Protein AF-A0A3B9IMN6-F1 (afdb_monomer_lite)

Sequence (237 aa):
MAPPPSDGIDAAERAAERLGGWLRIAISAVLLCSLVGPLLILQPAMIFSGAVSTRLVIALTTLIAFGLAGGAGVLLARRGRYRRWMAWVFPAVDAGLLCASVLAGLVLTALPGDYALMLTAVWLAPVILAIAALRLRAGAILIATAMTVAALGLPMLADGTVAPDPAALADEINGMHAMPPNLARLVMLALAGGVLAFAARRNRRIVARAVDEAARAGRLGRFLPAQIAADVGQSGG

Structure (mmCIF, N/CA/C/O backbone):
data_AF-A0A3B9IMN6-F1
#
_entry.id   AF-A0A3B9IMN6-F1
#
loop_
_atom_site.group_PDB
_atom_site.id
_atom_site.type_symbol
_atom_site.label_atom_id
_atom_site.label_alt_id
_atom_site.label_comp_id
_atom_site.label_asym_id
_atom_site.label_entity_id
_atom_site.label_seq_id
_atom_site.pdbx_PDB_ins_code
_atom_site.Cartn_x
_atom_site.Cartn_y
_atom_site.Cartn_z
_atom_site.occupancy
_atom_site.B_iso_or_equiv
_atom_site.auth_seq_id
_atom_site.auth_comp_id
_atom_site.auth_asym_id
_atom_site.auth_atom_id
_atom_site.pdbx_PDB_model_num
ATOM 1 N N . MET A 1 1 ? -15.993 10.255 36.696 1.00 42.50 1 MET A N 1
ATOM 2 C CA . MET A 1 1 ? -16.415 10.975 35.477 1.00 42.50 1 MET A CA 1
ATOM 3 C C . MET A 1 1 ? -16.081 10.111 34.265 1.00 42.50 1 MET A C 1
ATOM 5 O O . MET A 1 1 ? -14.910 9.976 33.928 1.00 42.50 1 MET A O 1
ATOM 9 N N . ALA A 1 2 ? -17.065 9.414 33.692 1.00 43.62 2 ALA A N 1
ATOM 10 C CA . ALA A 1 2 ? -16.852 8.684 32.442 1.00 43.62 2 ALA A CA 1
ATOM 11 C C . ALA A 1 2 ? -16.628 9.716 31.320 1.00 43.62 2 ALA A C 1
ATOM 13 O O . ALA A 1 2 ? -17.371 10.698 31.272 1.00 43.62 2 ALA A O 1
ATOM 14 N N . PRO A 1 3 ? -15.603 9.561 30.466 1.00 45.56 3 PRO A N 1
ATOM 15 C CA . PRO A 1 3 ? -15.355 10.513 29.391 1.00 45.56 3 PRO A CA 1
ATOM 16 C C . PRO A 1 3 ? -16.555 10.553 28.423 1.00 45.56 3 PRO A C 1
ATOM 18 O O . PRO A 1 3 ? -17.225 9.528 28.249 1.00 45.56 3 PRO A O 1
ATOM 21 N N . PRO A 1 4 ? -16.855 11.708 27.800 1.00 48.75 4 PRO A N 1
ATOM 22 C CA . PRO A 1 4 ? -17.967 11.843 26.864 1.00 48.75 4 PRO A CA 1
ATOM 23 C C . PRO A 1 4 ? -17.868 10.812 25.722 1.00 48.75 4 PRO A C 1
ATOM 25 O O . PRO A 1 4 ? -16.766 10.453 25.302 1.00 48.75 4 PRO A O 1
ATOM 28 N N . PRO A 1 5 ? -19.000 10.339 25.165 1.00 57.56 5 PRO A N 1
ATOM 29 C CA . PRO A 1 5 ? -19.024 9.265 24.162 1.00 57.56 5 PRO A CA 1
ATOM 30 C C . PRO A 1 5 ? -18.199 9.564 22.893 1.00 57.56 5 PRO A C 1
ATOM 32 O O . PRO A 1 5 ? -17.766 8.636 22.206 1.00 57.56 5 PRO A O 1
ATOM 35 N N . SER A 1 6 ? -17.915 10.840 22.601 1.00 60.22 6 SER A N 1
ATOM 36 C CA . SER A 1 6 ? -17.004 11.269 21.531 1.00 60.22 6 SER A CA 1
ATOM 37 C C . SER A 1 6 ? -15.552 10.824 21.747 1.00 60.22 6 SER A C 1
ATOM 39 O O . SER A 1 6 ? -14.878 10.458 20.782 1.00 60.22 6 SER A O 1
ATOM 41 N N . ASP A 1 7 ? -15.082 10.772 22.996 1.00 62.91 7 ASP A N 1
ATOM 42 C CA . ASP A 1 7 ? -13.686 10.461 23.321 1.00 62.91 7 ASP A CA 1
ATOM 43 C C . ASP A 1 7 ? -13.344 8.996 23.031 1.00 62.91 7 ASP A C 1
ATOM 45 O O . ASP A 1 7 ? -12.225 8.680 22.611 1.00 62.91 7 ASP A O 1
ATOM 49 N N . GLY A 1 8 ? -14.323 8.099 23.195 1.00 67.12 8 GLY A N 1
ATOM 50 C CA . GLY A 1 8 ? -14.185 6.674 22.894 1.00 67.12 8 GLY A CA 1
ATOM 51 C C . GLY A 1 8 ? -14.039 6.394 21.395 1.00 67.12 8 GLY A C 1
ATOM 52 O O . GLY A 1 8 ? -13.180 5.604 20.994 1.00 67.12 8 GLY A O 1
ATOM 53 N N . ILE A 1 9 ? -14.824 7.082 20.558 1.00 69.62 9 ILE A N 1
ATOM 54 C CA . ILE A 1 9 ? -14.760 6.955 19.093 1.00 69.62 9 ILE A CA 1
ATOM 55 C C . ILE A 1 9 ? -13.427 7.505 18.575 1.00 69.62 9 ILE A C 1
ATOM 57 O O . ILE A 1 9 ? -12.733 6.823 17.817 1.00 69.62 9 ILE A O 1
ATOM 61 N N . ASP A 1 10 ? -13.012 8.682 19.045 1.00 71.44 10 ASP A N 1
ATOM 62 C CA . ASP A 1 10 ? -11.752 9.303 18.627 1.00 71.44 10 ASP A CA 1
ATOM 63 C C . ASP A 1 10 ? -10.527 8.501 19.117 1.00 71.44 10 ASP A C 1
ATOM 65 O O . ASP A 1 10 ? -9.506 8.394 18.428 1.00 71.44 10 ASP A O 1
ATOM 69 N N . ALA A 1 11 ? -10.597 7.878 20.299 1.00 72.88 11 ALA A N 1
ATOM 70 C CA . ALA A 1 11 ? -9.563 6.960 20.779 1.00 72.88 11 ALA A CA 1
ATOM 71 C C . ALA A 1 11 ? -9.463 5.685 19.923 1.00 72.88 11 ALA A C 1
ATOM 73 O O . ALA A 1 11 ? -8.350 5.265 19.584 1.00 72.88 11 ALA A O 1
ATOM 74 N N . ALA A 1 12 ? -10.599 5.097 19.540 1.00 72.25 12 ALA A N 1
ATOM 75 C CA . ALA A 1 12 ? -10.647 3.935 18.657 1.00 72.25 12 ALA A CA 1
ATOM 76 C C . ALA A 1 12 ? -10.128 4.259 17.244 1.00 72.25 12 ALA A C 1
ATOM 78 O O . ALA A 1 12 ? -9.405 3.446 16.657 1.00 72.25 12 ALA A O 1
ATOM 79 N N . GLU A 1 13 ? -10.428 5.454 16.726 1.00 73.00 13 GLU A N 1
ATOM 80 C CA . GLU A 1 13 ? -9.937 5.943 15.434 1.00 73.00 13 GLU A CA 1
ATOM 81 C C . GLU A 1 13 ? -8.412 6.126 15.457 1.00 73.00 13 GLU A C 1
ATOM 83 O O . GLU A 1 13 ? -7.703 5.555 14.625 1.00 73.00 13 GLU A O 1
ATOM 88 N N . ARG A 1 14 ? -7.871 6.785 16.491 1.00 73.00 14 ARG A N 1
ATOM 89 C CA . ARG A 1 14 ? -6.414 6.900 16.689 1.00 73.00 14 ARG A CA 1
ATOM 90 C C . ARG A 1 14 ? -5.731 5.538 16.806 1.00 73.00 14 ARG A C 1
ATOM 92 O O . ARG A 1 14 ? -4.622 5.361 16.306 1.00 73.00 14 ARG A O 1
ATOM 99 N N . ALA A 1 15 ? -6.363 4.570 17.469 1.00 77.75 15 ALA A N 1
ATOM 100 C CA . ALA A 1 15 ? -5.820 3.220 17.592 1.00 77.75 15 ALA A CA 1
ATOM 101 C C . ALA A 1 15 ? -5.781 2.481 16.246 1.00 77.75 15 ALA A C 1
ATOM 103 O O . ALA A 1 15 ? -4.780 1.826 15.952 1.00 77.75 15 ALA A O 1
ATOM 104 N N . ALA A 1 16 ? -6.830 2.609 15.428 1.00 76.56 16 ALA A N 1
ATOM 105 C CA . ALA A 1 16 ? -6.862 2.037 14.084 1.00 76.56 16 ALA A CA 1
ATOM 106 C C . ALA A 1 16 ? -5.758 2.631 13.195 1.00 76.56 16 ALA A C 1
ATOM 108 O O . ALA A 1 16 ? -5.086 1.895 12.479 1.00 76.56 16 ALA A O 1
ATOM 109 N N . GLU A 1 17 ? -5.511 3.935 13.301 1.00 79.31 17 GLU A N 1
ATOM 110 C CA . GLU A 1 17 ? -4.507 4.627 12.484 1.00 79.31 17 GLU A CA 1
ATOM 111 C C . GLU A 1 17 ? -3.076 4.341 12.930 1.00 79.31 17 GLU A C 1
ATOM 113 O O . GLU A 1 17 ? -2.205 4.123 12.089 1.00 79.31 17 GLU A O 1
ATOM 118 N N . ARG A 1 18 ? -2.826 4.224 14.243 1.00 80.69 18 ARG A N 1
ATOM 119 C CA . ARG A 1 18 ? -1.541 3.707 14.747 1.00 80.69 18 ARG A CA 1
ATOM 120 C C . ARG A 1 18 ? -1.252 2.323 14.192 1.00 80.69 18 ARG A C 1
ATOM 122 O O . ARG A 1 18 ? -0.127 2.052 13.785 1.00 80.69 18 ARG A O 1
ATOM 129 N N . LEU A 1 19 ? -2.258 1.455 14.202 1.00 84.25 19 LEU A N 1
ATOM 130 C CA . LEU A 1 19 ? -2.119 0.095 13.709 1.00 84.25 19 LEU A CA 1
ATOM 131 C C . LEU A 1 19 ? -1.867 0.092 12.194 1.00 84.25 19 LEU A C 1
ATOM 133 O O . LEU A 1 19 ? -0.929 -0.558 11.752 1.00 84.25 19 LEU A O 1
ATOM 137 N N . GLY A 1 20 ? -2.599 0.899 11.420 1.00 82.75 20 GLY A N 1
ATOM 138 C CA . GLY A 1 20 ? -2.333 1.095 9.992 1.00 82.75 20 GLY A CA 1
ATOM 139 C C . GLY A 1 20 ? -0.917 1.611 9.705 1.00 82.75 20 GLY A C 1
ATOM 140 O O . GLY A 1 20 ? -0.259 1.120 8.793 1.00 82.75 20 GLY A O 1
ATOM 141 N N . GLY A 1 21 ? -0.409 2.556 10.501 1.00 84.06 21 GLY A N 1
ATOM 142 C CA . GLY A 1 21 ? 0.968 3.048 10.393 1.00 84.06 21 GLY A CA 1
ATOM 143 C C . GLY A 1 21 ? 2.019 1.966 10.670 1.00 84.06 21 GLY A C 1
ATOM 144 O O . GLY A 1 21 ? 2.948 1.799 9.884 1.00 84.06 21 GLY A O 1
ATOM 145 N N . TRP A 1 22 ? 1.840 1.175 11.733 1.00 86.06 22 TRP A N 1
ATOM 146 C CA . TRP A 1 22 ? 2.715 0.034 12.033 1.00 86.06 22 TRP A CA 1
ATOM 147 C C . TRP A 1 22 ? 2.694 -1.030 10.942 1.00 86.06 22 TRP A C 1
ATOM 149 O O . TRP A 1 22 ? 3.745 -1.560 10.589 1.00 86.06 22 TRP A O 1
ATOM 159 N N . LEU A 1 23 ? 1.518 -1.314 10.381 1.00 87.12 23 LEU A N 1
ATOM 160 C CA . LEU A 1 23 ? 1.400 -2.233 9.260 1.00 87.12 23 LEU A CA 1
ATOM 161 C C . LEU A 1 23 ? 2.157 -1.736 8.034 1.00 87.12 23 LEU A C 1
ATOM 163 O O . LEU A 1 23 ? 2.873 -2.529 7.438 1.00 87.12 23 LEU A O 1
ATOM 167 N N . ARG A 1 24 ? 2.059 -0.446 7.683 1.00 88.12 24 ARG A N 1
ATOM 168 C CA . ARG A 1 24 ? 2.835 0.124 6.568 1.00 88.12 24 ARG A CA 1
ATOM 169 C C . ARG A 1 24 ? 4.331 -0.094 6.765 1.00 88.12 24 ARG A C 1
ATOM 171 O O . ARG A 1 24 ? 4.989 -0.563 5.844 1.00 88.12 24 ARG A O 1
ATOM 178 N N . ILE A 1 25 ? 4.857 0.166 7.963 1.00 88.25 25 ILE A N 1
ATOM 179 C CA . ILE A 1 25 ? 6.279 -0.054 8.279 1.00 88.25 25 ILE A CA 1
ATOM 180 C C . ILE A 1 25 ? 6.644 -1.537 8.140 1.00 88.25 25 ILE A C 1
ATOM 182 O O . ILE A 1 25 ? 7.608 -1.866 7.454 1.00 88.25 25 ILE A O 1
ATOM 186 N N . ALA A 1 26 ? 5.864 -2.433 8.754 1.00 89.50 26 ALA A N 1
ATOM 187 C CA . ALA A 1 26 ? 6.129 -3.870 8.723 1.00 89.50 26 ALA A CA 1
ATOM 188 C C . ALA A 1 26 ? 6.070 -4.435 7.295 1.00 89.50 26 ALA A C 1
ATOM 190 O O . ALA A 1 26 ? 6.964 -5.164 6.881 1.00 89.50 26 ALA A O 1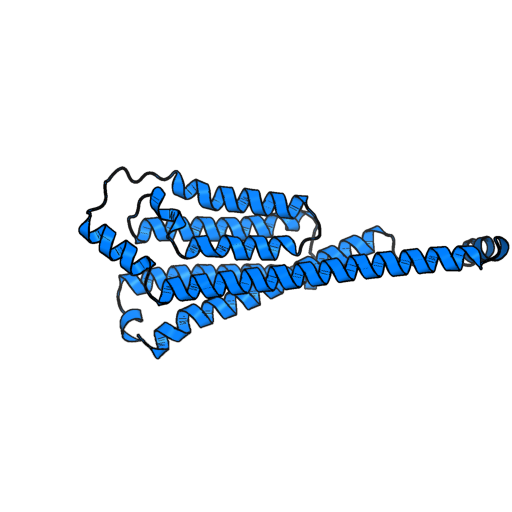
ATOM 191 N N . ILE A 1 27 ? 5.053 -4.052 6.524 1.00 89.31 27 ILE A N 1
ATOM 192 C CA . ILE A 1 27 ? 4.889 -4.448 5.124 1.00 89.31 27 ILE A CA 1
ATOM 193 C C . ILE A 1 27 ? 6.037 -3.906 4.277 1.00 89.31 27 ILE A C 1
ATOM 195 O O . ILE A 1 27 ? 6.617 -4.664 3.508 1.00 89.31 27 ILE A O 1
ATOM 199 N N . SER A 1 28 ? 6.408 -2.633 4.446 1.00 88.81 28 SER A N 1
ATOM 200 C CA . SER A 1 28 ? 7.543 -2.037 3.727 1.00 88.81 28 SER A CA 1
ATOM 201 C C . SER A 1 28 ? 8.833 -2.798 4.010 1.00 88.81 28 SER A C 1
ATOM 203 O O . SER A 1 28 ? 9.574 -3.101 3.084 1.00 88.81 28 SER A O 1
ATOM 205 N N . ALA A 1 29 ? 9.078 -3.156 5.274 1.00 88.88 29 ALA A N 1
ATOM 206 C CA . ALA A 1 29 ? 10.248 -3.932 5.667 1.00 88.88 29 ALA A CA 1
ATOM 207 C C . ALA A 1 29 ? 10.240 -5.336 5.042 1.00 88.88 29 ALA A C 1
ATOM 209 O O . ALA A 1 29 ? 11.242 -5.747 4.463 1.00 88.88 29 ALA A O 1
ATOM 210 N N . VAL A 1 30 ? 9.108 -6.049 5.091 1.00 89.00 30 VAL A N 1
ATOM 211 C CA . VAL A 1 30 ? 8.974 -7.382 4.478 1.00 89.00 30 VAL A CA 1
ATOM 212 C C . VAL A 1 30 ? 9.179 -7.318 2.966 1.00 89.00 30 VAL A C 1
ATOM 214 O O . VAL A 1 30 ? 9.918 -8.133 2.419 1.00 89.00 30 VAL A O 1
ATOM 217 N N . LEU A 1 31 ? 8.573 -6.342 2.288 1.00 86.44 31 LEU A N 1
ATOM 218 C CA . LEU A 1 31 ? 8.732 -6.161 0.845 1.00 86.44 31 LEU A CA 1
ATOM 219 C C . LEU A 1 31 ? 10.169 -5.782 0.475 1.00 86.44 31 LEU A C 1
ATOM 221 O O . LEU A 1 31 ? 10.692 -6.303 -0.505 1.00 86.44 31 LEU A O 1
ATOM 225 N N . LEU A 1 32 ? 10.836 -4.946 1.274 1.00 86.69 32 LEU A N 1
ATOM 226 C CA . LEU A 1 32 ? 12.236 -4.581 1.059 1.00 86.69 32 LEU A CA 1
ATOM 227 C C . LEU A 1 32 ? 13.159 -5.792 1.234 1.00 86.69 32 LEU A C 1
ATOM 229 O O . LEU A 1 32 ? 14.003 -6.039 0.376 1.00 86.69 32 LEU A O 1
ATOM 233 N N . CYS A 1 33 ? 12.956 -6.599 2.279 1.00 85.38 33 CYS A N 1
ATOM 234 C CA . CYS A 1 33 ? 13.683 -7.856 2.460 1.00 85.38 33 CYS A CA 1
ATOM 235 C C . CYS A 1 33 ? 13.412 -8.848 1.320 1.00 85.38 33 CYS A C 1
ATOM 237 O O . CYS A 1 33 ? 14.342 -9.486 0.834 1.00 85.38 33 CYS A O 1
ATOM 239 N N . SER A 1 34 ? 12.162 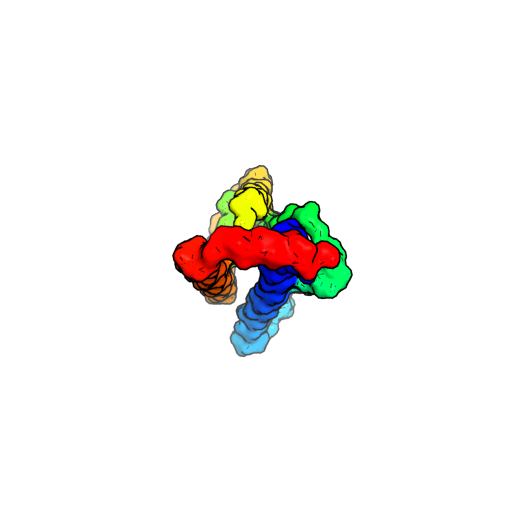-8.953 0.864 1.00 81.94 34 SER A N 1
ATOM 240 C CA . SER A 1 34 ? 11.779 -9.829 -0.248 1.00 81.94 34 SER A CA 1
ATOM 241 C C . SER A 1 34 ? 12.352 -9.375 -1.590 1.00 81.94 34 SER A C 1
ATOM 243 O O . SER A 1 34 ? 12.563 -10.216 -2.458 1.00 81.94 34 SER A O 1
ATOM 245 N N . LEU A 1 35 ? 12.567 -8.072 -1.780 1.00 80.69 35 LEU A N 1
ATOM 246 C CA . LEU A 1 35 ? 13.154 -7.518 -2.994 1.00 80.69 35 LEU A CA 1
ATOM 247 C C . LEU A 1 35 ? 14.678 -7.671 -2.976 1.00 80.69 35 LEU A C 1
ATOM 249 O O . LEU A 1 35 ? 15.258 -8.218 -3.903 1.00 80.69 35 LEU A O 1
ATOM 253 N N . VAL A 1 36 ? 15.332 -7.217 -1.908 1.00 80.69 36 VAL A N 1
ATOM 254 C CA . VAL A 1 36 ? 16.799 -7.151 -1.832 1.00 80.69 36 VAL A CA 1
ATOM 255 C C . VAL A 1 36 ? 17.421 -8.522 -1.542 1.00 80.69 36 VAL A C 1
ATOM 257 O O . VAL A 1 36 ? 18.470 -8.845 -2.092 1.00 80.69 36 VAL A O 1
ATOM 260 N N . GLY A 1 37 ? 16.776 -9.356 -0.720 1.00 81.00 37 GLY A N 1
ATOM 261 C CA . GLY A 1 37 ? 17.315 -10.647 -0.278 1.00 81.00 37 GLY A CA 1
ATOM 262 C C . GLY A 1 37 ? 17.672 -11.596 -1.429 1.00 81.00 37 GLY A C 1
ATOM 263 O O . GLY A 1 37 ? 18.834 -11.988 -1.539 1.00 81.00 37 GLY A O 1
ATOM 264 N N . PRO A 1 38 ? 16.728 -11.940 -2.326 1.00 76.06 38 PRO A N 1
ATOM 265 C CA . PRO A 1 38 ? 17.011 -12.811 -3.465 1.00 76.06 38 PRO A CA 1
ATOM 266 C C . PRO A 1 38 ? 18.071 -12.240 -4.412 1.00 76.06 38 PRO A C 1
ATOM 268 O O . PRO A 1 38 ? 18.898 -12.996 -4.911 1.00 76.06 38 PRO A O 1
ATOM 271 N N . LEU A 1 39 ? 18.090 -10.919 -4.631 1.00 76.00 39 LEU A N 1
ATOM 272 C CA . LEU A 1 39 ? 19.101 -10.266 -5.468 1.00 76.00 39 LEU A CA 1
ATOM 273 C C . LEU A 1 39 ? 20.511 -10.409 -4.880 1.00 76.00 39 LEU A C 1
ATOM 275 O O . LEU A 1 39 ? 21.435 -10.750 -5.612 1.00 76.00 39 LEU A O 1
ATOM 279 N N . LEU A 1 40 ? 20.677 -10.216 -3.568 1.00 79.44 40 LEU A N 1
ATOM 280 C CA . LEU A 1 40 ? 21.979 -10.358 -2.908 1.00 79.44 40 LEU A CA 1
ATOM 281 C C . LEU A 1 40 ? 22.478 -11.810 -2.868 1.00 79.44 40 LEU A C 1
ATOM 283 O O . LEU A 1 40 ? 23.681 -12.036 -2.967 1.00 79.44 40 LEU A O 1
ATOM 287 N N . ILE A 1 41 ? 21.574 -12.782 -2.713 1.00 79.06 41 ILE A N 1
ATOM 288 C CA . ILE A 1 41 ? 21.935 -14.198 -2.530 1.00 79.06 41 ILE A CA 1
ATOM 289 C C . ILE A 1 41 ? 22.108 -14.916 -3.873 1.00 79.06 41 ILE A C 1
ATOM 291 O O . ILE A 1 41 ? 23.037 -15.701 -4.037 1.00 79.06 41 ILE A O 1
ATOM 295 N N . LEU A 1 42 ? 21.198 -14.681 -4.822 1.00 75.00 42 LEU A N 1
ATOM 296 C CA . LEU A 1 42 ? 21.093 -15.482 -6.043 1.00 75.00 42 LEU A CA 1
ATOM 297 C C . LEU A 1 42 ? 21.690 -14.786 -7.266 1.00 75.00 42 LEU A C 1
ATOM 299 O O . LEU A 1 42 ? 22.152 -15.472 -8.174 1.00 75.00 42 LEU A O 1
ATOM 303 N N . GLN A 1 43 ? 21.658 -13.449 -7.330 1.00 72.19 43 GLN A N 1
ATOM 304 C CA . GLN A 1 43 ? 22.050 -12.699 -8.532 1.00 72.19 43 GLN A CA 1
ATOM 305 C C . GLN A 1 43 ? 22.779 -11.375 -8.225 1.00 72.19 43 GLN A C 1
ATOM 307 O O . GLN A 1 43 ? 22.358 -10.314 -8.697 1.00 72.19 43 GLN A O 1
ATOM 312 N N . PRO A 1 44 ? 23.912 -11.399 -7.496 1.00 70.81 44 PRO A N 1
ATOM 313 C CA . PRO A 1 44 ? 24.611 -10.174 -7.095 1.00 70.81 44 PRO A CA 1
ATOM 314 C C . PRO A 1 44 ? 25.119 -9.352 -8.292 1.00 70.81 44 PRO A C 1
ATOM 316 O O . PRO A 1 44 ? 25.155 -8.125 -8.234 1.00 70.81 44 PRO A O 1
ATOM 319 N N . ALA A 1 45 ? 25.447 -10.005 -9.413 1.00 69.00 45 ALA A N 1
ATOM 320 C CA . ALA A 1 45 ? 25.906 -9.338 -10.632 1.00 69.00 45 ALA A CA 1
ATOM 321 C C . ALA A 1 45 ? 24.810 -8.504 -11.329 1.00 69.00 45 ALA A C 1
ATOM 323 O O . ALA A 1 45 ? 25.121 -7.513 -11.987 1.00 69.00 45 ALA A O 1
ATOM 324 N N . MET A 1 46 ? 23.527 -8.852 -11.154 1.00 65.44 46 MET A N 1
ATOM 325 C CA . MET A 1 46 ? 22.404 -8.135 -11.779 1.00 65.44 46 MET A CA 1
ATOM 326 C C . MET A 1 46 ? 22.187 -6.742 -11.180 1.00 65.44 46 MET A C 1
ATOM 328 O O . MET A 1 46 ? 21.653 -5.868 -11.861 1.00 65.44 46 MET A O 1
ATOM 332 N N . ILE A 1 47 ? 22.651 -6.507 -9.947 1.00 62.72 47 ILE A N 1
ATOM 333 C CA . ILE A 1 47 ? 22.539 -5.219 -9.243 1.00 62.72 47 ILE A CA 1
ATOM 334 C C . ILE A 1 47 ? 23.296 -4.111 -9.992 1.00 62.72 47 ILE A C 1
ATOM 336 O O . ILE A 1 47 ? 22.858 -2.963 -10.008 1.00 62.72 47 ILE A O 1
ATOM 340 N N . PHE A 1 48 ? 24.402 -4.464 -10.654 1.00 62.50 48 PHE A N 1
ATOM 341 C CA . PHE A 1 48 ? 25.249 -3.527 -11.395 1.00 62.50 48 PHE A CA 1
ATOM 342 C C . PHE A 1 48 ? 24.837 -3.355 -12.865 1.00 62.50 48 PHE A C 1
ATOM 344 O O . PHE A 1 48 ? 25.445 -2.562 -13.581 1.00 62.50 48 PHE A O 1
ATOM 351 N N . SER A 1 49 ? 23.800 -4.059 -13.332 1.00 65.25 49 SER A N 1
ATOM 352 C CA . SER A 1 49 ? 23.266 -3.852 -14.681 1.00 65.25 49 SER A CA 1
ATOM 353 C C . SER A 1 49 ? 22.403 -2.579 -14.733 1.00 65.25 49 SER A C 1
ATOM 355 O O . SER A 1 49 ? 21.553 -2.344 -13.871 1.00 65.25 49 SER A O 1
ATOM 357 N N . GLY A 1 50 ? 22.628 -1.718 -15.733 1.00 64.00 50 GLY A N 1
ATOM 358 C CA . GLY A 1 50 ? 22.056 -0.361 -15.785 1.00 64.00 50 GLY A CA 1
ATOM 359 C C . GLY A 1 50 ? 20.521 -0.295 -15.726 1.00 64.00 50 GLY A C 1
ATOM 360 O O . GLY A 1 50 ? 19.957 0.543 -15.022 1.00 64.00 50 GLY A O 1
ATOM 361 N N . ALA A 1 51 ? 19.826 -1.210 -16.407 1.00 61.22 51 ALA A N 1
ATOM 362 C CA . ALA A 1 51 ? 18.362 -1.240 -16.418 1.00 61.22 51 ALA A CA 1
ATOM 363 C C . ALA A 1 51 ? 17.763 -1.778 -15.102 1.00 61.22 51 ALA A C 1
ATOM 365 O O . ALA A 1 51 ? 16.768 -1.244 -14.606 1.00 61.22 51 ALA A O 1
ATOM 366 N N . VAL A 1 52 ? 18.384 -2.798 -14.495 1.00 67.75 52 VAL A N 1
ATOM 367 C CA . VAL A 1 52 ? 17.934 -3.353 -13.205 1.00 67.75 52 VAL A CA 1
ATOM 368 C C . VAL A 1 52 ? 18.192 -2.363 -12.076 1.00 67.75 52 VAL A C 1
ATOM 370 O O . VAL A 1 52 ? 17.342 -2.221 -11.200 1.00 67.75 52 VAL A O 1
ATOM 373 N N . SER A 1 53 ? 19.309 -1.630 -12.112 1.00 70.56 53 SER A N 1
ATOM 374 C CA . SER A 1 53 ? 19.649 -0.659 -11.069 1.00 70.56 53 SER A CA 1
ATOM 375 C C . SER A 1 53 ? 18.626 0.477 -10.985 1.00 70.56 53 SER A C 1
ATOM 377 O O . SER A 1 53 ? 18.207 0.837 -9.888 1.00 70.56 53 SER A O 1
ATOM 379 N N . THR A 1 54 ? 18.118 0.970 -12.117 1.00 75.25 54 THR A N 1
ATOM 380 C CA . THR A 1 54 ? 17.125 2.058 -12.123 1.00 75.25 54 THR A CA 1
ATOM 381 C C . THR A 1 54 ? 15.754 1.572 -11.637 1.00 75.25 54 THR A C 1
ATOM 383 O O . THR A 1 54 ? 15.115 2.233 -10.815 1.00 75.25 54 THR A O 1
ATOM 386 N N . ARG A 1 55 ? 15.328 0.370 -12.058 1.00 77.06 55 ARG A N 1
ATOM 387 C CA . ARG A 1 55 ? 14.108 -0.290 -11.549 1.00 77.06 55 ARG A CA 1
ATOM 388 C C . ARG A 1 55 ? 14.196 -0.540 -10.041 1.00 77.06 55 ARG A C 1
ATOM 390 O O . ARG A 1 55 ? 13.231 -0.300 -9.317 1.00 77.06 55 ARG A O 1
ATOM 397 N N . LEU A 1 56 ? 15.361 -0.982 -9.565 1.00 78.81 56 LEU A N 1
ATOM 398 C CA . LEU A 1 56 ? 15.629 -1.216 -8.150 1.00 78.81 56 LEU A CA 1
ATOM 399 C C . LEU A 1 56 ? 15.589 0.090 -7.351 1.00 78.81 56 LEU A C 1
ATOM 401 O O . LEU A 1 56 ? 14.970 0.118 -6.292 1.00 78.81 56 LEU A O 1
ATOM 405 N N . VAL A 1 57 ? 16.190 1.171 -7.858 1.00 82.94 57 VAL A N 1
ATOM 406 C CA . VAL A 1 57 ? 16.158 2.490 -7.209 1.00 82.94 57 VAL A CA 1
ATOM 407 C C . VAL A 1 57 ? 14.723 2.974 -7.053 1.00 82.94 57 VAL A C 1
ATOM 409 O O . VAL A 1 57 ? 14.336 3.311 -5.942 1.00 82.94 57 VAL A O 1
ATOM 412 N N . ILE A 1 58 ? 13.906 2.932 -8.109 1.00 82.50 58 ILE A N 1
ATOM 413 C CA . ILE A 1 58 ? 12.498 3.350 -8.024 1.00 82.50 58 ILE A CA 1
ATOM 414 C C . ILE A 1 58 ? 11.726 2.488 -7.023 1.00 82.50 58 ILE A C 1
ATOM 416 O O . ILE A 1 58 ? 11.035 3.028 -6.161 1.00 82.50 58 ILE A O 1
ATOM 420 N N . ALA A 1 59 ? 11.889 1.163 -7.069 1.00 82.25 59 ALA A N 1
ATOM 421 C CA . ALA A 1 59 ? 11.242 0.268 -6.114 1.00 82.25 59 ALA A CA 1
ATOM 422 C C . ALA A 1 59 ? 11.664 0.563 -4.662 1.00 82.25 59 ALA A C 1
ATOM 424 O O . ALA A 1 59 ? 10.814 0.626 -3.772 1.00 82.25 59 ALA A O 1
ATOM 425 N N . LEU A 1 60 ? 12.956 0.797 -4.413 1.00 85.69 60 LEU A N 1
ATOM 426 C CA . LEU A 1 60 ? 13.476 1.172 -3.097 1.00 85.69 60 LEU A CA 1
ATOM 427 C C . LEU A 1 60 ? 12.936 2.530 -2.646 1.00 85.69 60 LEU A C 1
ATOM 429 O O . LEU A 1 60 ? 12.478 2.646 -1.512 1.00 85.69 60 LEU A O 1
ATOM 433 N N . THR A 1 61 ? 12.932 3.539 -3.519 1.00 86.12 61 THR A N 1
ATOM 434 C CA . THR A 1 61 ? 12.381 4.864 -3.222 1.00 86.12 61 THR A CA 1
ATOM 435 C C . THR A 1 61 ? 10.905 4.768 -2.851 1.00 86.12 61 THR A C 1
ATOM 437 O O . THR A 1 61 ? 10.506 5.330 -1.831 1.00 86.12 61 THR A O 1
ATOM 440 N N . THR A 1 62 ? 10.105 4.002 -3.599 1.00 86.06 62 THR A N 1
ATOM 441 C CA . THR A 1 62 ? 8.689 3.775 -3.280 1.00 86.06 62 THR A CA 1
ATOM 442 C C . THR A 1 62 ? 8.520 3.066 -1.939 1.00 86.06 62 THR A C 1
ATOM 444 O O . THR A 1 62 ? 7.724 3.511 -1.115 1.00 86.06 62 THR A O 1
ATOM 447 N N . LEU A 1 63 ? 9.269 1.990 -1.675 1.00 86.88 63 LEU A N 1
ATOM 448 C CA . LEU A 1 63 ? 9.168 1.242 -0.416 1.00 86.88 63 LEU A CA 1
ATOM 449 C C . LEU A 1 63 ? 9.593 2.082 0.793 1.00 86.88 63 LEU A C 1
ATOM 451 O O . LEU A 1 63 ? 8.938 2.042 1.835 1.00 86.88 63 LEU A O 1
ATOM 455 N N . ILE A 1 64 ? 10.655 2.877 0.654 1.00 87.56 64 ILE A N 1
ATOM 456 C CA . ILE A 1 64 ? 11.108 3.804 1.694 1.00 87.56 64 ILE A CA 1
ATOM 457 C C . ILE A 1 64 ? 10.048 4.881 1.924 1.00 87.56 64 ILE A C 1
ATOM 459 O O . ILE A 1 64 ? 9.673 5.120 3.070 1.00 87.56 64 ILE A O 1
ATOM 463 N N . ALA A 1 65 ? 9.514 5.496 0.867 1.00 88.56 65 ALA A N 1
ATOM 464 C CA . ALA A 1 65 ? 8.466 6.505 0.982 1.00 88.56 65 ALA A CA 1
ATOM 465 C C . ALA A 1 65 ? 7.192 5.935 1.635 1.00 88.56 65 ALA A C 1
ATOM 467 O O . ALA A 1 65 ? 6.609 6.578 2.509 1.00 88.56 65 ALA A O 1
ATOM 468 N N . PHE A 1 66 ? 6.804 4.705 1.287 1.00 86.94 66 PHE A N 1
ATOM 469 C CA . PHE A 1 66 ? 5.665 4.005 1.883 1.00 86.94 66 PHE A CA 1
ATOM 470 C C . PHE A 1 66 ? 5.894 3.722 3.378 1.00 86.94 66 PHE A C 1
ATOM 472 O O . PHE A 1 66 ? 5.024 3.982 4.217 1.00 86.94 66 PHE A O 1
ATOM 479 N N . GLY A 1 67 ? 7.103 3.290 3.746 1.00 84.81 67 GLY A N 1
ATOM 480 C CA . GLY A 1 67 ? 7.512 3.098 5.137 1.00 84.81 67 GLY A CA 1
ATOM 481 C C . GLY A 1 67 ? 7.546 4.403 5.935 1.00 84.81 67 GLY A C 1
ATOM 482 O O . GLY A 1 67 ? 7.042 4.452 7.060 1.00 84.81 67 GLY A O 1
ATOM 483 N N . LEU A 1 68 ? 8.072 5.483 5.348 1.00 89.31 68 LEU A N 1
ATOM 484 C CA . LEU A 1 68 ? 8.108 6.820 5.947 1.00 89.31 68 LEU A CA 1
ATOM 485 C C . LEU A 1 68 ? 6.703 7.391 6.148 1.00 89.31 68 LEU A C 1
ATOM 487 O O . LEU A 1 68 ? 6.435 7.961 7.206 1.00 89.31 68 LEU A O 1
ATOM 491 N N . ALA A 1 69 ? 5.786 7.187 5.200 1.00 85.62 69 ALA A N 1
ATOM 492 C CA . ALA A 1 69 ? 4.378 7.543 5.366 1.00 85.62 69 ALA A CA 1
ATOM 493 C C . ALA A 1 69 ? 3.756 6.795 6.561 1.00 85.62 69 ALA A C 1
ATOM 495 O O . ALA A 1 69 ? 3.073 7.398 7.395 1.00 85.62 69 ALA A O 1
ATOM 496 N N . GLY A 1 70 ? 4.069 5.503 6.715 1.00 82.19 70 GLY A N 1
ATOM 497 C CA . GLY A 1 70 ? 3.722 4.721 7.904 1.00 82.19 70 GLY A CA 1
ATOM 498 C C . GLY A 1 70 ? 4.292 5.304 9.200 1.00 82.19 70 GLY A C 1
ATOM 499 O O . GLY A 1 70 ? 3.554 5.516 10.167 1.00 82.19 70 GLY A O 1
ATOM 500 N N . GLY A 1 71 ? 5.588 5.627 9.205 1.00 84.31 71 GLY A N 1
ATOM 501 C CA . GLY A 1 71 ? 6.296 6.248 10.327 1.00 84.31 71 GLY A CA 1
ATOM 502 C C . GLY A 1 71 ? 5.707 7.594 10.740 1.00 84.31 71 GLY A C 1
ATOM 503 O O . GLY A 1 71 ? 5.450 7.819 11.925 1.00 84.31 71 GLY A O 1
ATOM 504 N N . ALA A 1 72 ? 5.410 8.460 9.770 1.00 83.50 72 ALA A N 1
ATOM 505 C CA . ALA A 1 72 ? 4.750 9.741 9.993 1.00 83.50 72 ALA A CA 1
ATOM 506 C C . ALA A 1 72 ? 3.367 9.552 10.636 1.00 83.50 72 ALA A C 1
ATOM 508 O O . ALA A 1 72 ? 3.031 10.256 11.592 1.00 83.50 72 ALA A O 1
ATOM 509 N N . GLY A 1 73 ? 2.599 8.552 10.186 1.00 77.56 73 GLY A N 1
ATOM 510 C CA . GLY A 1 73 ? 1.319 8.181 10.792 1.00 77.56 73 GLY A CA 1
ATOM 511 C C . GLY A 1 73 ? 1.442 7.758 12.253 1.00 77.56 73 GLY A C 1
ATOM 512 O O . GLY A 1 73 ? 0.721 8.276 13.111 1.00 77.56 73 GLY A O 1
ATOM 513 N N . VAL A 1 74 ? 2.399 6.882 12.570 1.00 80.75 74 VAL A N 1
ATOM 514 C CA . VAL A 1 74 ? 2.659 6.457 13.956 1.00 80.75 74 VAL A CA 1
ATOM 515 C C . VAL A 1 74 ? 3.107 7.639 14.817 1.00 80.75 74 VAL A C 1
ATOM 517 O O . VAL A 1 74 ? 2.615 7.803 15.937 1.00 80.75 74 VAL A O 1
ATOM 520 N N . LEU A 1 75 ? 4.005 8.486 14.309 1.00 82.56 75 LEU A N 1
ATOM 521 C CA . LEU A 1 75 ? 4.534 9.634 15.040 1.00 82.56 75 LEU A CA 1
ATOM 522 C C . LEU A 1 75 ? 3.444 10.667 15.350 1.00 82.56 75 LEU A C 1
ATOM 524 O O . LEU A 1 75 ? 3.339 11.115 16.495 1.00 82.56 75 LEU A O 1
ATOM 528 N N . LEU A 1 76 ? 2.605 11.026 14.373 1.00 80.62 76 LEU A N 1
ATOM 529 C CA . LEU A 1 76 ? 1.522 11.988 14.595 1.00 80.62 76 LEU A CA 1
ATOM 530 C C . LEU A 1 76 ? 0.467 11.448 15.559 1.00 80.62 76 LEU A C 1
ATOM 532 O O . LEU A 1 76 ? -0.031 12.197 16.402 1.00 80.62 76 LEU A O 1
ATOM 536 N N . ALA A 1 77 ? 0.176 10.149 15.495 1.00 75.56 77 ALA A N 1
ATOM 537 C CA . ALA A 1 77 ? -0.745 9.516 16.426 1.00 75.56 77 ALA A CA 1
ATOM 538 C C . ALA A 1 77 ? -0.170 9.380 17.849 1.00 75.56 77 ALA A C 1
ATOM 540 O O . ALA A 1 77 ? -0.929 9.485 18.812 1.00 75.56 77 ALA A O 1
ATOM 541 N N . ARG A 1 78 ? 1.152 9.195 18.007 1.00 77.38 78 ARG A N 1
ATOM 542 C CA . ARG A 1 78 ? 1.833 9.238 19.317 1.00 77.38 78 ARG A CA 1
ATOM 543 C C . ARG A 1 78 ? 1.845 10.641 19.919 1.00 77.38 78 ARG A C 1
ATOM 545 O O . ARG A 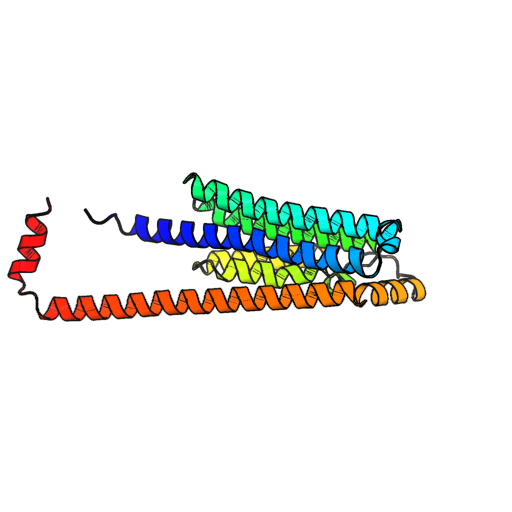1 78 ? 1.633 10.784 21.114 1.00 77.38 78 ARG A O 1
ATOM 552 N N . ARG A 1 79 ? 2.042 11.675 19.097 1.00 79.94 79 ARG A N 1
ATOM 553 C CA . ARG A 1 79 ? 2.050 13.083 19.536 1.00 79.94 79 ARG A CA 1
ATOM 554 C C . ARG A 1 79 ? 0.654 13.660 19.808 1.00 79.94 79 ARG A C 1
ATOM 556 O O . ARG A 1 79 ? 0.541 14.859 20.033 1.00 79.94 79 ARG A O 1
ATOM 563 N N . GLY A 1 80 ? -0.410 12.856 19.715 1.00 68.69 80 GLY A N 1
ATOM 564 C CA . GLY A 1 80 ? -1.791 13.318 19.900 1.00 68.69 80 GLY A CA 1
ATOM 565 C C . GLY A 1 80 ? -2.273 14.319 18.840 1.00 68.69 80 GLY A C 1
ATOM 566 O O . GLY A 1 80 ? -3.358 14.870 18.974 1.00 68.69 80 GLY A O 1
ATOM 567 N N . ARG A 1 81 ? -1.499 14.546 17.768 1.00 74.44 81 ARG A N 1
ATOM 568 C CA . ARG A 1 81 ? -1.812 15.519 16.704 1.00 74.44 81 ARG A CA 1
ATOM 569 C C . ARG A 1 81 ? -2.694 14.945 15.599 1.00 74.44 81 ARG A C 1
ATOM 571 O O . ARG A 1 81 ? -2.979 15.640 14.628 1.00 74.44 81 ARG A O 1
ATOM 578 N N . TYR A 1 82 ? -3.103 13.685 15.727 1.00 66.62 82 TYR A N 1
ATOM 579 C CA . TYR A 1 82 ? -3.980 13.045 14.760 1.00 66.62 82 TYR A CA 1
ATOM 580 C C . TYR A 1 82 ? -5.353 13.734 14.761 1.00 66.62 82 TYR A C 1
ATOM 582 O O . TYR A 1 82 ? -6.060 13.720 15.769 1.00 66.62 82 TYR A O 1
ATOM 590 N N . ARG A 1 83 ? -5.713 14.349 13.631 1.00 71.81 83 ARG A N 1
ATOM 591 C CA . ARG A 1 83 ? -6.994 15.036 13.411 1.00 71.81 83 ARG A CA 1
ATOM 592 C C . ARG A 1 83 ? -7.832 14.269 12.388 1.00 71.81 83 ARG A C 1
ATOM 594 O O . ARG A 1 83 ? -7.276 13.674 11.474 1.00 71.81 83 ARG A O 1
ATOM 601 N N . ARG A 1 84 ? -9.165 14.366 12.472 1.00 69.50 84 ARG A N 1
ATOM 602 C CA . ARG A 1 84 ? -10.104 13.660 11.569 1.00 69.50 84 ARG A CA 1
ATOM 603 C C . ARG A 1 84 ? -9.848 13.887 10.070 1.00 69.50 84 ARG A C 1
ATOM 605 O O . ARG A 1 84 ? -10.069 12.970 9.289 1.00 69.50 84 ARG A O 1
ATOM 612 N N . TRP A 1 85 ? -9.348 15.058 9.660 1.00 74.25 85 TRP A N 1
ATOM 613 C CA . TRP A 1 85 ? -9.019 15.347 8.251 1.00 74.25 85 TRP A CA 1
ATOM 614 C C . TRP A 1 85 ? -7.847 14.501 7.718 1.00 74.25 85 TRP A C 1
ATOM 616 O O . TRP A 1 85 ? -7.768 14.216 6.526 1.00 74.25 85 TRP A O 1
ATOM 626 N N . MET A 1 86 ? -6.955 14.035 8.600 1.00 73.19 86 MET A N 1
ATOM 627 C CA . MET A 1 86 ? -5.812 13.200 8.217 1.00 73.19 86 MET A CA 1
ATOM 628 C C . MET A 1 86 ? -6.216 11.806 7.742 1.00 73.19 86 MET A C 1
ATOM 630 O O . MET A 1 86 ? -5.424 11.130 7.082 1.00 73.19 86 MET A O 1
ATOM 634 N N . ALA A 1 87 ? -7.453 11.387 8.021 1.00 71.56 87 ALA A N 1
ATOM 635 C CA . ALA A 1 87 ? -8.011 10.169 7.457 1.00 71.56 87 ALA A CA 1
ATOM 636 C C . ALA A 1 87 ? -7.976 10.193 5.917 1.00 71.56 87 ALA A C 1
ATOM 638 O O . ALA A 1 87 ? -7.920 9.132 5.306 1.00 71.56 87 ALA A O 1
ATOM 639 N N . TRP A 1 88 ? -7.951 11.363 5.272 1.00 79.88 88 TRP A N 1
ATOM 640 C CA . TRP A 1 88 ? -7.889 11.472 3.808 1.00 79.88 88 TRP A CA 1
ATOM 641 C C . TRP A 1 88 ? -6.460 11.548 3.264 1.00 79.88 88 TRP A C 1
ATOM 643 O O . TRP A 1 88 ? -6.206 11.115 2.146 1.00 79.88 88 TRP A O 1
ATOM 653 N N . VAL A 1 89 ? -5.510 12.021 4.073 1.00 83.88 89 VAL A N 1
ATOM 654 C CA . VAL A 1 89 ? -4.116 12.222 3.650 1.00 83.88 89 VAL A CA 1
ATOM 655 C C . VAL A 1 89 ? -3.416 10.898 3.383 1.00 83.88 89 VAL A C 1
ATOM 657 O O . VAL A 1 89 ? -2.777 10.747 2.351 1.00 83.88 89 VAL A O 1
ATOM 660 N N . PHE A 1 90 ? -3.539 9.919 4.282 1.00 84.25 90 PHE A N 1
ATOM 661 C CA . PHE A 1 90 ? -2.824 8.649 4.110 1.00 84.25 90 PHE A CA 1
ATOM 662 C C . PHE A 1 90 ? -3.270 7.860 2.871 1.00 84.25 90 PHE A C 1
ATOM 664 O O . PHE A 1 90 ? -2.394 7.449 2.121 1.00 84.25 90 PHE A O 1
ATOM 671 N N . PRO A 1 91 ? -4.579 7.694 2.587 1.00 86.94 91 PRO A N 1
ATOM 672 C CA . PRO A 1 91 ? -5.014 7.097 1.327 1.00 86.94 91 PRO A CA 1
ATOM 673 C C . PRO A 1 91 ? -4.541 7.870 0.096 1.00 86.94 91 PRO A C 1
ATOM 675 O O . PRO A 1 91 ? -4.176 7.245 -0.891 1.00 86.94 91 PRO A O 1
ATOM 678 N N . ALA A 1 92 ? -4.513 9.206 0.156 1.00 89.38 92 ALA A N 1
ATOM 679 C CA . ALA A 1 92 ? -4.016 10.029 -0.944 1.00 89.38 92 ALA A CA 1
ATOM 680 C C . ALA A 1 92 ? -2.518 9.810 -1.190 1.00 89.38 92 ALA A C 1
ATOM 682 O O . ALA A 1 92 ? -2.092 9.701 -2.334 1.00 89.38 92 ALA A O 1
ATOM 683 N N . VAL A 1 93 ? -1.727 9.705 -0.119 1.00 90.62 93 VAL A N 1
ATOM 684 C CA . VAL A 1 93 ? -0.297 9.383 -0.192 1.00 90.62 93 VAL A CA 1
ATOM 685 C C . VAL A 1 93 ? -0.098 7.977 -0.754 1.00 90.62 93 VAL A C 1
ATOM 687 O O . VAL A 1 93 ? 0.653 7.820 -1.708 1.00 90.62 93 VAL A O 1
ATOM 690 N N . ASP A 1 94 ? -0.804 6.974 -0.227 1.00 91.19 94 ASP A N 1
ATOM 691 C CA . ASP A 1 94 ? -0.703 5.586 -0.693 1.00 91.19 94 ASP A CA 1
ATOM 692 C C . ASP A 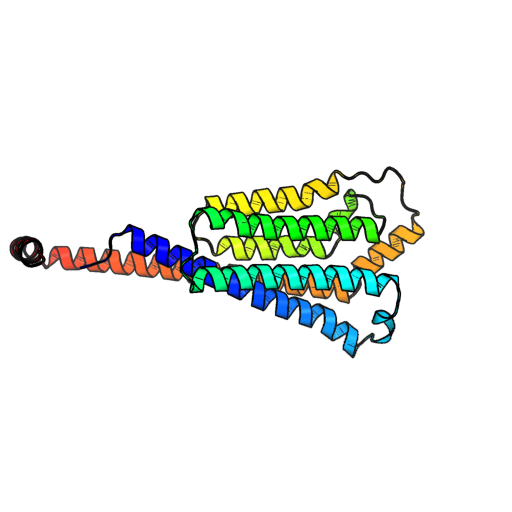1 94 ? -1.059 5.474 -2.192 1.00 91.19 94 ASP A C 1
ATOM 694 O O . ASP A 1 94 ? -0.319 4.871 -2.970 1.00 91.19 94 ASP A O 1
ATOM 698 N N . ALA A 1 95 ? -2.155 6.113 -2.614 1.00 92.62 95 ALA A N 1
ATOM 699 C CA . ALA A 1 95 ? -2.584 6.156 -4.010 1.00 92.62 95 ALA A CA 1
ATOM 700 C C . ALA A 1 95 ? -1.615 6.952 -4.899 1.00 92.62 95 ALA A C 1
ATOM 702 O O . ALA A 1 95 ? -1.322 6.538 -6.017 1.00 92.62 95 ALA A O 1
ATOM 703 N N . GLY A 1 96 ? -1.075 8.069 -4.407 1.00 93.75 96 GLY A N 1
ATOM 704 C CA . GLY A 1 96 ? -0.079 8.864 -5.122 1.00 93.75 96 GLY A CA 1
ATOM 705 C C . GLY A 1 96 ? 1.219 8.093 -5.358 1.00 93.75 96 GLY A C 1
ATOM 706 O O . GLY A 1 96 ? 1.730 8.090 -6.476 1.00 93.75 96 GLY A O 1
ATOM 707 N N . LEU A 1 97 ? 1.717 7.380 -4.341 1.00 91.25 97 LEU A N 1
ATOM 708 C CA . LEU A 1 97 ? 2.886 6.503 -4.474 1.00 91.25 97 LEU A CA 1
ATOM 709 C C . LEU A 1 97 ? 2.635 5.382 -5.482 1.00 91.25 97 LEU A C 1
ATOM 711 O O . LEU A 1 97 ? 3.512 5.083 -6.293 1.00 91.25 97 LEU A O 1
ATOM 715 N N . LEU A 1 98 ? 1.449 4.772 -5.438 1.00 93.44 98 LEU A N 1
ATOM 716 C CA . LEU A 1 98 ? 1.049 3.746 -6.395 1.00 93.44 98 LEU A CA 1
ATOM 717 C C . LEU A 1 98 ? 1.052 4.300 -7.826 1.00 93.44 98 LEU A C 1
ATOM 719 O O . LEU A 1 98 ? 1.724 3.737 -8.684 1.00 93.44 98 LEU A O 1
ATOM 723 N N . CYS A 1 99 ? 0.375 5.428 -8.059 1.00 93.75 99 CYS A N 1
ATOM 724 C CA . CYS A 1 99 ? 0.310 6.094 -9.363 1.00 93.75 99 CYS A CA 1
ATOM 725 C C . CYS A 1 99 ? 1.711 6.424 -9.898 1.00 93.75 99 CYS A C 1
ATOM 727 O O . CYS A 1 99 ? 2.061 6.039 -11.011 1.00 93.75 99 CYS A O 1
ATOM 729 N N . ALA A 1 100 ? 2.550 7.060 -9.073 1.00 91.69 100 ALA A N 1
ATOM 730 C CA . ALA A 1 100 ? 3.920 7.407 -9.439 1.00 91.69 100 ALA A CA 1
ATOM 731 C C . ALA A 1 100 ? 4.760 6.168 -9.787 1.00 91.69 100 ALA A C 1
ATOM 733 O O . ALA A 1 100 ? 5.530 6.195 -10.744 1.00 91.69 100 ALA A O 1
ATOM 734 N N . SER A 1 101 ? 4.585 5.068 -9.050 1.00 90.50 101 SER A N 1
ATOM 735 C CA . SER A 1 101 ? 5.312 3.818 -9.301 1.00 90.50 101 SER A CA 1
ATOM 736 C C . SER A 1 101 ? 4.874 3.142 -10.598 1.00 90.50 101 SER A C 1
ATOM 738 O O . SER A 1 101 ? 5.708 2.582 -11.304 1.00 90.50 101 SER A O 1
ATOM 740 N N . VAL A 1 102 ? 3.580 3.200 -10.924 1.00 91.12 102 VAL A N 1
ATOM 741 C CA . VAL A 1 102 ? 3.044 2.672 -12.185 1.00 91.12 102 VAL A CA 1
ATOM 742 C C . VAL A 1 102 ? 3.532 3.514 -13.363 1.00 91.12 102 VAL A C 1
ATOM 744 O O . VAL A 1 102 ? 4.071 2.950 -14.309 1.00 91.12 102 VAL A O 1
ATOM 747 N N . LEU A 1 103 ? 3.438 4.847 -13.284 1.00 90.38 103 LEU A N 1
ATOM 748 C CA . LEU A 1 103 ? 3.951 5.748 -14.325 1.00 90.38 103 LEU A CA 1
ATOM 749 C C . LEU A 1 103 ? 5.451 5.557 -14.558 1.00 90.38 103 LEU A C 1
ATOM 751 O O . LEU A 1 103 ? 5.882 5.406 -15.697 1.00 90.38 103 LEU A O 1
ATOM 755 N N . ALA A 1 104 ? 6.245 5.514 -13.486 1.00 88.19 104 ALA A N 1
ATOM 756 C CA . ALA A 1 104 ? 7.678 5.269 -13.590 1.00 88.19 104 ALA A CA 1
ATOM 757 C C . ALA A 1 104 ? 7.977 3.895 -14.210 1.00 88.19 104 ALA A C 1
ATOM 759 O O . ALA A 1 104 ? 8.892 3.780 -15.020 1.00 88.19 104 ALA A O 1
ATOM 760 N N . GLY A 1 105 ? 7.187 2.870 -13.869 1.00 86.31 105 GLY A N 1
ATOM 761 C CA . GLY A 1 105 ? 7.269 1.549 -14.484 1.00 86.31 105 GLY A CA 1
ATOM 762 C C . GLY A 1 105 ? 7.035 1.601 -15.993 1.00 86.31 105 GLY A C 1
ATOM 763 O O . GLY A 1 105 ? 7.907 1.169 -16.735 1.00 86.31 105 GLY A O 1
ATOM 764 N N . LEU A 1 106 ? 5.926 2.202 -16.437 1.00 87.12 106 LEU A N 1
ATOM 765 C CA . LEU A 1 106 ? 5.587 2.338 -17.861 1.00 87.12 106 LEU A CA 1
ATOM 766 C C . LEU A 1 106 ? 6.671 3.081 -18.651 1.00 87.12 106 LEU A C 1
ATOM 768 O O . LEU A 1 106 ? 7.062 2.636 -19.729 1.00 87.12 106 LEU A O 1
ATOM 772 N N . VAL A 1 107 ? 7.197 4.178 -18.093 1.00 86.69 107 VAL A N 1
ATOM 773 C CA . VAL A 1 107 ? 8.279 4.959 -18.714 1.00 86.69 107 VAL A CA 1
ATOM 774 C C . VAL A 1 107 ? 9.560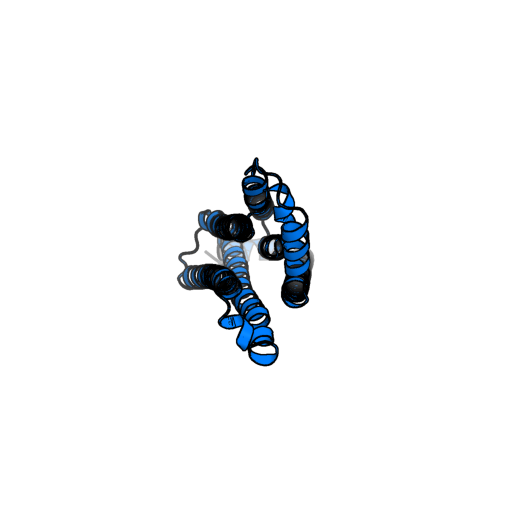 4.131 -18.835 1.00 86.69 107 VAL A C 1
ATOM 776 O O . VAL A 1 107 ? 10.207 4.157 -19.877 1.00 86.69 107 VAL A O 1
ATOM 779 N N . LEU A 1 108 ? 9.926 3.372 -17.798 1.00 82.94 108 LEU A N 1
ATOM 780 C CA . LEU A 1 108 ? 11.142 2.552 -17.800 1.00 82.94 108 LEU A CA 1
ATOM 781 C C . LEU A 1 108 ? 11.079 1.354 -18.744 1.00 82.94 108 LEU A C 1
ATOM 783 O O . LEU A 1 108 ? 12.116 0.917 -19.242 1.00 82.94 108 LEU A O 1
ATOM 787 N N . THR A 1 109 ? 9.897 0.775 -18.918 1.00 80.25 109 THR A N 1
ATOM 788 C CA . THR A 1 109 ? 9.685 -0.378 -19.798 1.00 80.25 109 THR A CA 1
ATOM 789 C C . THR A 1 109 ? 9.313 0.041 -21.216 1.00 80.25 109 THR A C 1
ATOM 791 O O . THR A 1 109 ? 9.164 -0.825 -22.070 1.00 80.25 109 THR A O 1
ATOM 794 N N . ALA A 1 110 ? 9.131 1.346 -21.461 1.00 82.75 110 ALA A N 1
ATOM 795 C CA . ALA A 1 110 ? 8.591 1.893 -22.705 1.00 82.75 110 ALA A CA 1
ATOM 796 C C . ALA A 1 110 ? 7.292 1.185 -23.146 1.00 82.75 110 ALA A C 1
ATOM 798 O O . ALA A 1 110 ? 7.047 0.992 -24.337 1.00 82.75 110 ALA A O 1
ATOM 799 N N . LEU A 1 111 ? 6.469 0.772 -22.173 1.00 83.06 111 LEU A N 1
ATOM 800 C CA . LEU A 1 111 ? 5.222 0.058 -22.436 1.00 83.06 111 LEU A CA 1
ATOM 801 C C . LEU A 1 111 ? 4.043 1.039 -22.487 1.00 83.06 111 LEU A C 1
ATOM 803 O O . LEU A 1 111 ? 3.986 1.955 -21.662 1.00 83.06 111 LEU A O 1
ATOM 807 N N . PRO A 1 112 ? 3.073 0.823 -23.394 1.00 85.25 112 PRO A N 1
ATOM 808 C CA . PRO A 1 112 ? 1.795 1.529 -23.373 1.00 85.25 112 PRO A CA 1
ATOM 809 C C . PRO A 1 112 ? 1.026 1.326 -22.061 1.00 85.25 112 PRO A C 1
ATOM 811 O O . PRO A 1 112 ? 1.179 0.297 -21.391 1.00 85.25 112 PRO A O 1
ATOM 814 N N . GLY A 1 113 ? 0.139 2.272 -21.735 1.00 84.31 113 GLY A N 1
ATOM 815 C CA . GLY A 1 113 ? -0.734 2.214 -20.558 1.00 84.31 113 GLY A CA 1
ATOM 816 C C . GLY A 1 113 ? -1.567 0.930 -20.448 1.00 84.31 113 GLY A C 1
ATOM 817 O O . GLY A 1 113 ? -1.837 0.475 -19.335 1.00 84.31 113 GLY A O 1
ATOM 818 N N . ASP A 1 114 ? -1.877 0.277 -21.570 1.00 84.69 114 ASP A N 1
ATOM 819 C CA . ASP A 1 114 ? -2.585 -1.011 -21.628 1.00 84.69 114 ASP A CA 1
ATOM 820 C C . ASP A 1 114 ? -1.903 -2.123 -20.816 1.00 84.69 114 ASP A C 1
ATOM 822 O O . ASP A 1 114 ? -2.561 -2.999 -20.249 1.00 84.69 114 ASP A O 1
ATOM 826 N N . TYR A 1 115 ? -0.574 -2.071 -20.702 1.00 86.19 115 TYR A N 1
ATOM 827 C CA . TYR A 1 115 ? 0.221 -3.063 -19.979 1.00 86.19 115 TYR A CA 1
ATOM 828 C C . TYR A 1 115 ? 0.422 -2.706 -18.502 1.00 86.19 115 TYR A C 1
ATOM 830 O O . TYR A 1 115 ? 1.075 -3.458 -17.775 1.00 86.19 115 TYR A O 1
ATOM 838 N N . ALA A 1 116 ? -0.154 -1.601 -18.012 1.00 87.44 116 ALA A N 1
ATOM 839 C CA . ALA A 1 116 ? 0.054 -1.129 -16.643 1.00 87.44 116 ALA A CA 1
ATOM 840 C C . ALA A 1 116 ? -0.252 -2.204 -15.591 1.00 87.44 116 ALA A C 1
ATOM 842 O O . ALA A 1 116 ? 0.497 -2.344 -14.626 1.00 87.44 116 ALA A O 1
ATOM 843 N N . LEU A 1 117 ? -1.299 -3.015 -15.792 1.00 88.12 117 LEU A N 1
ATOM 844 C CA . LEU A 1 117 ? -1.691 -4.078 -14.854 1.00 88.12 117 LEU A CA 1
ATOM 845 C C . LEU A 1 117 ? -0.665 -5.216 -14.736 1.00 88.12 117 LEU A C 1
ATOM 847 O O . LEU A 1 117 ? -0.679 -5.947 -13.743 1.00 88.12 117 LEU A O 1
ATOM 851 N N . MET A 1 118 ? 0.240 -5.363 -15.709 1.00 88.06 118 MET A N 1
ATOM 852 C CA . MET A 1 118 ? 1.337 -6.329 -15.628 1.00 88.06 118 MET A CA 1
ATOM 853 C C . MET A 1 118 ? 2.427 -5.874 -14.654 1.00 88.06 118 MET A C 1
ATOM 855 O O . MET A 1 118 ? 3.125 -6.711 -14.075 1.00 88.06 118 MET A O 1
ATOM 859 N N . LEU A 1 119 ? 2.564 -4.567 -14.414 1.00 87.88 119 LEU A N 1
ATOM 860 C CA . LEU A 1 119 ? 3.599 -4.036 -13.536 1.00 87.88 119 LEU A CA 1
ATOM 861 C C . LEU A 1 119 ? 3.403 -4.527 -12.099 1.00 87.88 119 LEU A C 1
ATOM 863 O O . LEU A 1 119 ? 2.325 -4.432 -11.511 1.00 87.88 119 LEU A O 1
ATOM 867 N N . THR A 1 120 ? 4.487 -4.993 -11.477 1.00 88.31 120 THR A N 1
ATOM 868 C CA . THR A 1 120 ? 4.491 -5.455 -10.077 1.00 88.31 120 THR A CA 1
ATOM 869 C C . THR A 1 120 ? 3.977 -4.387 -9.110 1.00 88.31 120 THR A C 1
ATOM 871 O O . THR A 1 120 ? 3.353 -4.722 -8.110 1.00 88.31 120 THR A O 1
ATOM 874 N N . ALA A 1 121 ? 4.179 -3.102 -9.421 1.00 88.50 121 ALA A N 1
ATOM 875 C CA . ALA A 1 121 ? 3.700 -1.987 -8.606 1.00 88.50 121 ALA A CA 1
ATOM 876 C C . ALA A 1 121 ? 2.175 -2.009 -8.390 1.00 88.50 121 ALA A C 1
ATOM 878 O O . ALA A 1 121 ? 1.718 -1.706 -7.290 1.00 88.50 121 ALA A O 1
ATOM 879 N N . VAL A 1 122 ? 1.390 -2.434 -9.390 1.00 92.25 122 VAL A N 1
ATOM 880 C CA . VAL A 1 122 ? -0.082 -2.509 -9.303 1.00 92.25 122 VAL A CA 1
ATOM 881 C C . VAL A 1 122 ? -0.539 -3.440 -8.181 1.00 92.25 122 VAL A C 1
ATOM 883 O O . VAL A 1 122 ? -1.554 -3.194 -7.530 1.00 92.25 122 VAL A O 1
ATOM 886 N N . TRP A 1 123 ? 0.250 -4.467 -7.872 1.00 92.50 123 TRP A N 1
ATOM 887 C CA . TRP A 1 123 ? -0.055 -5.453 -6.836 1.00 92.50 123 TRP A CA 1
ATOM 888 C C . TRP A 1 123 ? 0.085 -4.916 -5.407 1.00 92.50 123 TRP A C 1
ATOM 890 O O . TRP A 1 123 ? -0.310 -5.586 -4.451 1.00 92.50 123 TRP A O 1
ATOM 900 N N . LEU A 1 124 ? 0.550 -3.675 -5.246 1.00 91.44 124 LEU A N 1
ATOM 901 C CA . LEU A 1 124 ? 0.458 -2.954 -3.982 1.00 91.44 124 LEU A CA 1
ATOM 902 C C . LEU A 1 124 ? -0.985 -2.496 -3.683 1.00 91.44 124 LEU A C 1
ATOM 904 O O . LEU A 1 124 ? -1.332 -2.305 -2.519 1.00 91.44 124 LEU A O 1
ATOM 908 N N . ALA A 1 125 ? -1.861 -2.375 -4.688 1.00 94.19 125 ALA A N 1
ATOM 909 C CA . ALA A 1 125 ? -3.252 -1.957 -4.494 1.00 94.19 125 ALA A CA 1
ATOM 910 C C . ALA A 1 125 ? -4.033 -2.854 -3.504 1.00 94.19 125 ALA A C 1
ATOM 912 O O . ALA A 1 125 ? -4.590 -2.311 -2.546 1.00 94.19 125 ALA A O 1
ATOM 913 N N . PRO A 1 126 ? -4.030 -4.201 -3.618 1.00 94.75 126 PRO A N 1
ATOM 914 C CA . PRO A 1 126 ? -4.618 -5.084 -2.608 1.00 94.75 126 PRO A CA 1
ATOM 915 C C . PRO A 1 126 ? -4.128 -4.815 -1.181 1.00 94.75 126 PRO A C 1
ATOM 917 O O . PRO A 1 126 ? -4.913 -4.861 -0.237 1.00 94.75 126 PRO A O 1
ATOM 920 N N . VAL A 1 127 ? -2.841 -4.502 -1.014 1.00 93.38 127 VAL A N 1
ATOM 921 C CA . VAL A 1 127 ? -2.235 -4.195 0.287 1.00 93.38 127 VAL A CA 1
ATOM 922 C C . VAL A 1 127 ? -2.766 -2.870 0.837 1.00 93.38 127 VAL A C 1
ATOM 924 O O . VAL A 1 127 ? -3.151 -2.795 2.004 1.00 93.38 127 VAL A O 1
ATOM 927 N N . ILE A 1 128 ? -2.832 -1.831 0.002 1.00 92.00 128 ILE A N 1
ATOM 928 C CA . ILE A 1 128 ? -3.379 -0.518 0.374 1.00 92.00 128 ILE A CA 1
ATOM 929 C C . ILE A 1 128 ? -4.844 -0.660 0.808 1.00 92.00 128 ILE A C 1
ATOM 931 O O . ILE A 1 128 ? -5.232 -0.167 1.871 1.00 92.00 128 ILE A O 1
ATOM 935 N N . LEU A 1 129 ? -5.646 -1.400 0.038 1.00 93.00 129 LEU A N 1
ATOM 936 C CA . LEU A 1 129 ? -7.053 -1.661 0.353 1.00 93.00 129 LEU A CA 1
ATOM 937 C C . LEU A 1 129 ? -7.215 -2.490 1.633 1.00 93.00 129 LEU A C 1
ATOM 939 O O . LEU A 1 129 ? -8.092 -2.205 2.451 1.00 93.00 129 LEU A O 1
ATOM 943 N N . ALA A 1 130 ? -6.335 -3.465 1.861 1.00 92.94 130 ALA A N 1
ATOM 944 C CA . ALA A 1 130 ? -6.302 -4.240 3.094 1.00 92.94 130 ALA A CA 1
ATOM 945 C C . ALA A 1 130 ? -6.057 -3.356 4.324 1.00 92.94 130 ALA A C 1
ATOM 947 O O . ALA A 1 130 ? -6.738 -3.490 5.344 1.00 92.94 130 ALA A O 1
ATOM 948 N N . ILE A 1 131 ? -5.112 -2.417 4.226 1.00 89.88 131 ILE A N 1
ATOM 949 C CA . ILE A 1 131 ? -4.837 -1.456 5.297 1.00 89.88 131 ILE A CA 1
ATOM 950 C C . ILE A 1 131 ? -6.039 -0.528 5.497 1.00 89.88 131 ILE A C 1
ATOM 952 O O . ILE A 1 131 ? -6.420 -0.256 6.638 1.00 89.88 131 ILE A O 1
ATOM 956 N N . ALA A 1 132 ? -6.679 -0.075 4.415 1.00 89.12 132 ALA A N 1
ATOM 957 C CA . ALA A 1 132 ? -7.884 0.744 4.494 1.00 89.12 132 ALA A CA 1
ATOM 958 C C . ALA A 1 132 ? -9.027 0.020 5.228 1.00 89.12 132 ALA A C 1
ATOM 960 O O . ALA A 1 132 ? -9.718 0.648 6.030 1.00 89.12 132 ALA A O 1
ATOM 961 N N . ALA A 1 133 ? -9.172 -1.298 5.050 1.00 88.75 133 ALA A N 1
ATOM 962 C CA . ALA A 1 133 ? -10.189 -2.115 5.721 1.00 88.75 133 ALA A CA 1
ATOM 963 C C . ALA A 1 133 ? -10.046 -2.174 7.259 1.00 88.75 133 ALA A C 1
ATOM 965 O O . ALA A 1 133 ? -10.990 -2.540 7.961 1.00 88.75 133 ALA A O 1
ATOM 966 N N . LEU A 1 134 ? -8.895 -1.779 7.818 1.00 84.38 134 LEU A N 1
ATOM 967 C CA . LEU A 1 134 ? -8.716 -1.637 9.271 1.00 84.38 134 LEU A CA 1
ATOM 968 C C . LEU A 1 134 ? -9.474 -0.442 9.856 1.00 84.38 134 LEU A C 1
ATOM 970 O O . LEU A 1 134 ? -9.651 -0.352 11.081 1.00 84.38 134 LEU A O 1
ATOM 974 N N . ARG A 1 135 ? -9.896 0.488 8.998 1.00 81.25 135 ARG A N 1
ATOM 975 C CA . ARG A 1 135 ? -10.694 1.646 9.378 1.00 81.25 135 ARG A CA 1
ATOM 976 C C . ARG A 1 135 ? -12.145 1.205 9.501 1.00 81.25 135 ARG A C 1
ATOM 978 O O . ARG A 1 135 ? -12.749 0.741 8.546 1.00 81.25 135 ARG A O 1
ATOM 985 N N . LEU A 1 136 ? -12.741 1.420 10.671 1.00 69.75 136 LEU A N 1
ATOM 986 C CA . LEU A 1 136 ? -14.149 1.096 10.953 1.00 69.75 136 LEU A CA 1
ATOM 987 C C . LEU A 1 136 ? -15.146 2.054 10.261 1.00 69.75 136 LEU A C 1
ATOM 989 O O . LEU A 1 136 ? -16.313 2.111 10.633 1.00 69.75 136 LEU A O 1
ATOM 993 N N . ARG A 1 137 ? -14.697 2.840 9.273 1.00 78.69 137 ARG A N 1
ATOM 994 C CA . ARG A 1 137 ? -15.491 3.866 8.588 1.00 78.69 137 ARG A CA 1
ATOM 995 C C . ARG A 1 137 ? -15.607 3.506 7.114 1.00 78.69 137 ARG A C 1
ATOM 997 O O . ARG A 1 137 ? -14.641 3.665 6.370 1.00 78.69 137 ARG A O 1
ATOM 1004 N N . ALA A 1 138 ? -16.803 3.097 6.690 1.00 82.12 138 ALA A N 1
ATOM 1005 C CA . ALA A 1 138 ? -17.086 2.744 5.297 1.00 82.12 138 ALA A CA 1
ATOM 1006 C C . ALA A 1 138 ? -16.666 3.854 4.316 1.00 82.12 138 ALA A C 1
ATOM 1008 O O . ALA A 1 138 ? -16.013 3.574 3.317 1.00 82.12 138 ALA A O 1
ATOM 1009 N N . GLY A 1 139 ? -16.925 5.124 4.653 1.00 84.25 139 GLY A N 1
ATOM 1010 C CA . GLY A 1 139 ? -16.508 6.259 3.823 1.00 84.25 139 GLY A CA 1
ATOM 1011 C C . GLY A 1 139 ? -14.993 6.346 3.598 1.00 84.25 139 GLY A C 1
ATOM 1012 O O . GLY A 1 139 ? -14.557 6.661 2.498 1.00 84.25 139 GLY A O 1
ATOM 1013 N N . ALA A 1 140 ? -14.170 6.004 4.595 1.00 81.38 140 ALA A N 1
ATOM 1014 C CA . ALA A 1 140 ? -12.714 6.018 4.436 1.00 81.38 140 ALA A CA 1
ATOM 1015 C C . ALA A 1 140 ? -12.221 4.885 3.521 1.00 81.38 140 ALA A C 1
ATOM 1017 O O . ALA A 1 140 ? -11.256 5.076 2.785 1.00 81.38 140 ALA A O 1
ATOM 1018 N N . ILE A 1 141 ? -12.894 3.729 3.555 1.00 87.81 141 ILE A N 1
ATOM 1019 C CA . ILE A 1 141 ? -12.619 2.597 2.661 1.00 87.81 141 ILE A CA 1
ATOM 1020 C C . ILE A 1 141 ? -13.014 2.958 1.226 1.00 87.81 141 ILE A C 1
ATOM 1022 O O . ILE A 1 141 ? -12.220 2.753 0.312 1.00 87.81 141 ILE A O 1
ATOM 1026 N N . LEU A 1 142 ? -14.199 3.544 1.027 1.00 90.31 142 LEU A N 1
ATOM 1027 C CA . LEU A 1 142 ? -14.676 3.966 -0.293 1.00 90.31 142 LEU A CA 1
ATOM 1028 C C . LEU A 1 142 ? -13.758 5.016 -0.923 1.00 90.31 142 LEU A C 1
ATOM 1030 O O . LEU A 1 142 ? -13.396 4.878 -2.085 1.00 90.31 142 LEU A O 1
ATOM 1034 N N . ILE A 1 143 ? -13.319 6.014 -0.152 1.00 89.75 143 ILE A N 1
ATOM 1035 C CA . ILE A 1 143 ? -12.374 7.031 -0.637 1.00 89.75 143 ILE A CA 1
ATOM 1036 C C . ILE A 1 143 ? -11.032 6.393 -0.999 1.00 89.75 143 ILE A C 1
ATOM 1038 O O . ILE A 1 143 ? -10.517 6.649 -2.082 1.00 89.75 143 ILE A O 1
ATOM 1042 N N . ALA A 1 144 ? -10.475 5.537 -0.135 1.00 89.94 144 ALA A N 1
ATOM 1043 C CA . ALA A 1 144 ? -9.230 4.834 -0.443 1.00 89.94 144 ALA A CA 1
ATOM 1044 C C . ALA A 1 144 ? -9.360 3.979 -1.711 1.00 89.94 144 ALA A C 1
ATOM 1046 O O . ALA A 1 144 ? -8.450 3.954 -2.535 1.00 89.94 144 ALA A O 1
ATOM 1047 N N . THR A 1 145 ? -10.515 3.338 -1.898 1.00 93.50 145 THR A N 1
ATOM 1048 C CA . THR A 1 145 ? -10.828 2.559 -3.099 1.00 93.50 145 THR A CA 1
ATOM 1049 C C . THR A 1 145 ? -10.879 3.454 -4.330 1.00 93.50 145 THR A C 1
ATOM 1051 O O . THR A 1 145 ? -10.167 3.188 -5.290 1.00 93.50 145 THR A O 1
ATOM 1054 N N . ALA A 1 146 ? -11.638 4.550 -4.287 1.00 94.75 146 ALA A N 1
ATOM 1055 C CA . ALA A 1 146 ? -11.744 5.500 -5.390 1.00 94.75 146 ALA A CA 1
ATOM 1056 C C . ALA A 1 146 ? -10.381 6.097 -5.771 1.00 94.75 146 ALA A C 1
ATOM 1058 O O . ALA A 1 146 ? -10.043 6.150 -6.948 1.00 94.75 146 ALA A O 1
ATOM 1059 N N . MET A 1 147 ? -9.564 6.478 -4.783 1.00 94.50 147 MET A N 1
ATOM 1060 C CA . MET A 1 147 ? -8.214 6.994 -5.020 1.00 94.50 147 MET A CA 1
ATOM 1061 C C . MET A 1 147 ? -7.283 5.932 -5.607 1.00 94.50 147 MET A C 1
ATOM 1063 O O . MET A 1 147 ? -6.512 6.242 -6.506 1.00 94.50 147 MET A O 1
ATOM 1067 N N . THR A 1 148 ? -7.372 4.682 -5.146 1.00 93.56 148 THR A N 1
ATOM 1068 C CA . THR A 1 148 ? -6.577 3.568 -5.690 1.00 93.56 148 THR A CA 1
ATOM 1069 C C . THR A 1 148 ? -6.975 3.269 -7.135 1.00 93.56 148 THR A C 1
ATOM 1071 O O . THR A 1 148 ? -6.110 3.120 -7.990 1.00 93.56 148 THR A O 1
ATOM 1074 N N . VAL A 1 149 ? -8.277 3.239 -7.432 1.00 95.00 149 VAL A N 1
ATOM 1075 C CA . VAL A 1 149 ? -8.788 3.053 -8.797 1.00 95.00 149 VAL A CA 1
ATOM 1076 C C . VAL A 1 149 ? -8.345 4.202 -9.699 1.00 95.00 149 VAL A C 1
ATOM 1078 O O . VAL A 1 149 ? -7.841 3.948 -10.785 1.00 95.00 149 VAL A O 1
ATOM 1081 N N . ALA A 1 150 ? -8.451 5.453 -9.243 1.00 93.62 150 ALA A N 1
ATOM 1082 C CA . ALA A 1 150 ? -7.971 6.608 -9.998 1.00 93.62 150 ALA A CA 1
ATOM 1083 C C . ALA A 1 150 ? -6.452 6.552 -10.236 1.00 93.62 150 ALA A C 1
ATOM 1085 O O . ALA A 1 150 ? -5.995 6.803 -11.346 1.00 93.62 150 ALA A O 1
ATOM 1086 N N . ALA A 1 151 ? -5.672 6.168 -9.223 1.00 91.81 151 ALA A N 1
ATOM 1087 C CA . ALA A 1 151 ? -4.223 6.009 -9.321 1.00 91.81 151 ALA A CA 1
ATOM 1088 C C . ALA A 1 151 ? -3.792 4.929 -10.322 1.00 91.81 151 ALA A C 1
ATOM 1090 O O . ALA A 1 151 ? -2.727 5.055 -10.917 1.00 91.81 151 ALA A O 1
ATOM 1091 N N . LEU A 1 152 ? -4.598 3.881 -10.502 1.00 92.19 152 LEU A N 1
ATOM 1092 C CA . LEU A 1 152 ? -4.354 2.836 -11.498 1.00 92.19 152 LEU A CA 1
ATOM 1093 C C . LEU A 1 152 ? -4.892 3.207 -12.881 1.00 92.19 152 LEU A C 1
ATOM 1095 O O . LEU A 1 152 ? -4.257 2.881 -13.874 1.00 92.19 152 LEU A O 1
ATOM 1099 N N . GLY A 1 153 ? -6.032 3.895 -12.950 1.00 90.25 153 GLY A N 1
ATOM 1100 C CA . GLY A 1 153 ? -6.670 4.273 -14.209 1.00 90.25 153 GLY A CA 1
ATOM 1101 C C . GLY A 1 153 ? -5.964 5.420 -14.929 1.00 90.25 153 GLY A C 1
ATOM 1102 O O . GLY A 1 153 ? -5.840 5.377 -16.145 1.00 90.25 153 GLY A O 1
ATOM 1103 N N . LEU A 1 154 ? -5.455 6.423 -14.202 1.00 89.56 154 LEU A N 1
ATOM 1104 C CA . LEU A 1 154 ? -4.765 7.573 -14.806 1.00 89.56 154 LEU A CA 1
ATOM 1105 C C . LEU A 1 154 ? -3.571 7.162 -15.695 1.00 89.56 154 LEU A C 1
ATOM 1107 O O . LEU A 1 154 ? -3.508 7.641 -16.825 1.00 89.56 154 LEU A O 1
ATOM 1111 N N . PRO A 1 155 ? -2.663 6.262 -15.262 1.00 86.00 155 PRO A N 1
ATOM 1112 C CA . PRO A 1 155 ? -1.592 5.753 -16.119 1.00 86.00 155 PRO A CA 1
ATOM 1113 C C . PRO A 1 155 ? -2.080 4.971 -17.341 1.00 86.00 155 PRO A C 1
ATOM 1115 O O . PRO A 1 155 ? -1.412 4.984 -18.365 1.00 86.00 155 PRO A O 1
ATOM 1118 N N . MET A 1 156 ? -3.231 4.297 -17.254 1.00 85.19 156 MET A N 1
ATOM 1119 C CA . MET A 1 156 ? -3.783 3.517 -18.372 1.00 85.19 156 MET A CA 1
ATOM 1120 C C . MET A 1 156 ? -4.328 4.409 -19.488 1.00 85.19 156 MET A C 1
ATOM 1122 O O . MET A 1 156 ? -4.416 3.971 -20.624 1.00 85.19 156 MET A O 1
ATOM 1126 N N . LEU A 1 157 ? -4.662 5.665 -19.178 1.00 84.38 157 LEU A N 1
ATOM 1127 C CA . LEU A 1 157 ? -5.053 6.668 -20.173 1.00 84.38 157 LEU A CA 1
ATOM 1128 C C . LEU A 1 157 ? -3.847 7.299 -20.886 1.00 84.38 157 LEU A C 1
ATOM 1130 O O . LEU A 1 157 ? -4.030 8.076 -21.823 1.00 84.38 157 LEU A O 1
ATOM 1134 N N . ALA A 1 158 ? -2.624 7.026 -20.424 1.00 71.88 158 ALA A N 1
ATOM 1135 C CA . ALA A 1 158 ? -1.417 7.482 -21.092 1.00 71.88 158 ALA A CA 1
ATOM 1136 C C . ALA A 1 158 ? -1.128 6.554 -22.282 1.00 71.88 158 ALA A C 1
ATOM 1138 O O . ALA A 1 158 ? -0.428 5.547 -22.156 1.00 71.88 158 ALA A O 1
ATOM 1139 N N . ASP A 1 159 ? -1.694 6.893 -23.439 1.00 68.19 159 ASP A N 1
ATOM 1140 C CA . ASP A 1 159 ? -1.414 6.189 -24.687 1.00 68.19 159 ASP A CA 1
ATOM 1141 C C . ASP A 1 159 ? 0.029 6.430 -25.143 1.00 68.19 159 ASP A C 1
ATOM 1143 O O . ASP A 1 159 ? 0.479 7.567 -25.315 1.00 68.19 159 ASP A O 1
ATOM 1147 N N . GLY A 1 160 ? 0.740 5.333 -25.401 1.00 59.53 160 GLY A N 1
ATOM 1148 C CA . GLY A 1 160 ? 1.921 5.330 -26.252 1.00 59.53 160 GLY A CA 1
ATOM 1149 C C . GLY A 1 160 ? 1.476 5.015 -27.675 1.00 59.53 160 GLY A C 1
ATOM 1150 O O . GLY A 1 160 ? 1.181 3.867 -27.980 1.00 59.53 160 GLY A O 1
ATOM 1151 N N . THR A 1 161 ? 1.434 6.012 -28.560 1.00 54.53 161 THR A N 1
ATOM 1152 C CA . THR A 1 161 ? 0.986 5.866 -29.964 1.00 54.53 161 THR A CA 1
ATOM 1153 C C . THR A 1 161 ? 1.927 5.037 -30.850 1.00 54.53 161 THR A C 1
ATOM 1155 O O . THR A 1 161 ? 1.702 4.910 -32.053 1.00 54.53 161 THR A O 1
ATOM 1158 N N . VAL A 1 162 ? 2.988 4.468 -30.276 1.00 60.81 162 VAL A N 1
ATOM 1159 C CA . VAL A 1 162 ? 3.994 3.678 -30.983 1.00 60.81 162 VAL A CA 1
ATOM 1160 C C . VAL A 1 162 ? 3.810 2.217 -30.597 1.00 60.81 162 VAL A C 1
ATOM 1162 O O . VAL A 1 162 ? 4.023 1.843 -29.445 1.00 60.81 162 VAL A O 1
ATOM 1165 N N . ALA A 1 163 ? 3.415 1.395 -31.571 1.00 65.00 163 ALA A N 1
ATOM 1166 C CA . ALA A 1 163 ? 3.369 -0.050 -31.403 1.00 65.00 163 ALA A CA 1
ATOM 1167 C C . ALA A 1 163 ? 4.775 -0.555 -31.014 1.00 65.00 163 ALA A C 1
ATOM 1169 O O . ALA A 1 163 ? 5.725 -0.296 -31.761 1.00 65.00 163 ALA A O 1
ATOM 1170 N N . PRO A 1 164 ? 4.933 -1.237 -29.864 1.00 70.50 164 PRO A N 1
ATOM 1171 C CA . PRO A 1 164 ? 6.220 -1.789 -29.465 1.00 70.50 164 PRO A CA 1
ATOM 1172 C C . PRO A 1 164 ? 6.721 -2.805 -30.494 1.00 70.50 164 PRO A C 1
ATOM 1174 O O . PRO A 1 164 ? 5.924 -3.540 -31.080 1.00 70.50 164 PRO A O 1
ATOM 1177 N N . ASP A 1 165 ? 8.040 -2.890 -30.671 1.00 79.94 165 ASP A N 1
ATOM 1178 C CA . ASP A 1 165 ? 8.652 -4.004 -31.397 1.00 79.94 165 ASP A CA 1
ATOM 1179 C C . ASP A 1 165 ? 8.238 -5.337 -30.731 1.00 79.94 165 ASP A C 1
ATOM 1181 O O . ASP A 1 165 ? 8.479 -5.505 -29.530 1.00 79.94 165 ASP A O 1
ATOM 1185 N N . PRO A 1 166 ? 7.618 -6.285 -31.465 1.00 80.81 166 PRO A N 1
ATOM 1186 C CA . PRO A 1 166 ? 7.137 -7.543 -30.900 1.00 80.81 166 PRO A CA 1
ATOM 1187 C C . PRO A 1 166 ? 8.203 -8.350 -30.150 1.00 80.81 166 PRO A C 1
ATOM 1189 O O . PRO A 1 166 ? 7.878 -9.003 -29.157 1.00 80.81 166 PRO A O 1
ATOM 1192 N N . ALA A 1 167 ? 9.464 -8.310 -30.597 1.00 80.94 167 ALA A N 1
ATOM 1193 C CA . ALA A 1 167 ? 10.550 -9.044 -29.949 1.00 80.94 167 ALA A CA 1
ATOM 1194 C C . ALA A 1 167 ? 10.936 -8.411 -28.602 1.00 80.94 167 ALA A C 1
ATOM 1196 O O . ALA A 1 167 ? 10.952 -9.095 -27.578 1.00 80.94 167 ALA A O 1
ATOM 1197 N N . ALA A 1 168 ? 11.153 -7.093 -28.580 1.00 79.19 168 ALA A N 1
ATOM 1198 C CA . ALA A 1 168 ? 11.433 -6.350 -27.351 1.00 79.19 168 ALA A CA 1
ATOM 1199 C C . ALA A 1 168 ? 10.270 -6.428 -26.344 1.00 79.19 168 ALA A C 1
ATOM 1201 O O . ALA A 1 168 ? 10.486 -6.543 -25.136 1.00 79.19 168 ALA A O 1
ATOM 1202 N N . LEU A 1 169 ? 9.029 -6.424 -26.841 1.00 82.81 169 LEU A N 1
ATOM 1203 C CA . LEU A 1 169 ? 7.828 -6.599 -26.029 1.00 82.81 169 LEU A CA 1
ATOM 1204 C C . LEU A 1 169 ? 7.790 -7.976 -25.355 1.00 82.81 169 LEU A C 1
ATOM 1206 O O . LEU A 1 169 ? 7.478 -8.068 -24.168 1.00 82.81 169 LEU A O 1
ATOM 1210 N N . ALA A 1 170 ? 8.113 -9.043 -26.090 1.00 83.56 170 ALA A N 1
ATOM 1211 C CA . ALA A 1 170 ? 8.138 -10.397 -25.544 1.00 83.56 170 ALA A CA 1
ATOM 1212 C C . ALA A 1 170 ? 9.178 -10.537 -24.421 1.00 83.56 170 ALA A C 1
ATOM 1214 O O . ALA A 1 170 ? 8.866 -11.095 -23.366 1.00 83.56 170 ALA A O 1
ATOM 1215 N N . ASP A 1 171 ? 10.377 -9.984 -24.608 1.00 83.19 171 ASP A N 1
ATOM 1216 C CA . ASP A 1 171 ? 11.431 -10.002 -23.591 1.00 83.19 171 ASP A CA 1
ATOM 1217 C C . ASP A 1 171 ? 11.037 -9.216 -22.335 1.00 83.19 171 ASP A C 1
ATOM 1219 O O . ASP A 1 171 ? 11.226 -9.703 -21.216 1.00 83.19 171 ASP A O 1
ATOM 1223 N N . GLU A 1 172 ? 10.415 -8.045 -22.489 1.00 82.50 172 GLU A N 1
ATOM 1224 C CA . GLU A 1 172 ? 9.953 -7.249 -21.350 1.00 82.50 172 GLU A CA 1
ATOM 1225 C C . GLU A 1 172 ? 8.815 -7.950 -20.590 1.00 82.50 172 GLU A C 1
ATOM 1227 O O . GLU A 1 172 ? 8.845 -8.033 -19.359 1.00 82.50 172 GLU A O 1
ATOM 1232 N N . ILE A 1 173 ? 7.844 -8.541 -21.298 1.00 83.00 173 ILE A N 1
ATOM 1233 C CA . ILE A 1 173 ? 6.763 -9.333 -20.687 1.00 83.00 173 ILE A CA 1
ATOM 1234 C C . ILE A 1 173 ? 7.327 -10.545 -19.936 1.00 83.00 173 ILE A C 1
ATOM 1236 O O . ILE A 1 173 ? 6.901 -10.830 -18.811 1.00 83.00 173 ILE A O 1
ATOM 1240 N N . ASN A 1 174 ? 8.305 -11.244 -20.514 1.00 83.31 174 ASN A N 1
ATOM 1241 C CA . ASN A 1 174 ? 8.979 -12.361 -19.856 1.00 83.31 174 ASN A CA 1
ATOM 1242 C C . ASN A 1 174 ? 9.734 -11.895 -18.604 1.00 83.31 174 ASN A C 1
ATOM 1244 O O . ASN A 1 174 ? 9.626 -12.524 -17.550 1.00 83.31 174 ASN A O 1
ATOM 1248 N N . GLY A 1 175 ? 10.427 -10.756 -18.676 1.00 77.69 175 GLY A N 1
ATOM 1249 C CA . GLY A 1 175 ? 11.088 -10.126 -17.534 1.00 77.69 175 GLY A CA 1
ATOM 1250 C C . GLY A 1 175 ? 10.111 -9.755 -16.416 1.00 77.69 175 GLY A C 1
ATOM 1251 O O . GLY A 1 175 ? 10.380 -10.020 -15.242 1.00 77.69 175 GLY A O 1
ATOM 1252 N N . MET A 1 176 ? 8.933 -9.226 -16.760 1.00 78.00 176 MET A N 1
ATOM 1253 C CA . MET A 1 176 ? 7.864 -8.924 -15.803 1.00 78.00 176 MET A CA 1
ATOM 1254 C C . MET A 1 176 ? 7.261 -10.177 -15.154 1.00 78.00 176 MET A C 1
ATOM 1256 O O . MET A 1 176 ? 6.749 -10.090 -14.035 1.00 78.00 176 MET A O 1
ATOM 1260 N N . HIS A 1 177 ? 7.318 -11.338 -15.807 1.00 76.81 177 HIS A N 1
ATOM 1261 C CA . HIS A 1 177 ? 6.866 -12.627 -15.265 1.00 76.81 177 HIS A CA 1
ATOM 1262 C C . HIS A 1 177 ? 8.001 -13.506 -14.730 1.00 76.81 177 HIS A C 1
ATOM 1264 O O . HIS A 1 177 ? 7.764 -14.642 -14.310 1.00 76.81 177 HIS A O 1
ATOM 1270 N N . ALA A 1 178 ? 9.224 -12.983 -14.674 1.00 77.44 178 ALA A N 1
ATOM 1271 C CA . ALA A 1 178 ? 10.335 -13.696 -14.078 1.00 77.44 178 ALA A CA 1
ATOM 1272 C C . ALA A 1 178 ? 10.082 -13.993 -12.586 1.00 77.44 178 ALA A C 1
ATOM 1274 O O . ALA A 1 178 ? 9.202 -13.422 -11.927 1.00 77.44 178 ALA A O 1
ATOM 1275 N N . MET A 1 179 ? 10.894 -14.897 -12.038 1.00 73.69 179 MET A N 1
ATOM 1276 C CA . MET A 1 179 ? 10.794 -15.355 -10.649 1.00 73.69 179 MET A CA 1
ATOM 1277 C C . MET A 1 179 ? 10.752 -14.198 -9.621 1.00 73.69 179 MET A C 1
ATOM 1279 O O . MET A 1 179 ? 9.885 -14.244 -8.745 1.00 73.69 179 MET A O 1
ATOM 1283 N N . PRO A 1 180 ? 11.593 -13.137 -9.702 1.00 76.56 180 PRO A N 1
ATOM 1284 C CA . PRO A 1 180 ? 11.597 -12.092 -8.671 1.00 76.56 180 PRO A CA 1
ATOM 1285 C C . PRO A 1 180 ? 10.312 -11.236 -8.636 1.00 76.56 180 PRO A C 1
ATOM 1287 O O . PRO A 1 180 ? 9.730 -11.104 -7.555 1.00 76.56 180 PRO A O 1
ATOM 1290 N N . PRO A 1 181 ? 9.796 -10.703 -9.766 1.00 79.94 181 PRO A N 1
ATOM 1291 C CA . PRO A 1 181 ? 8.500 -10.020 -9.799 1.00 79.94 181 PRO A CA 1
ATOM 1292 C C . PRO A 1 181 ? 7.327 -10.873 -9.305 1.00 79.94 181 PRO A C 1
ATOM 1294 O O . PRO A 1 181 ? 6.532 -10.407 -8.491 1.00 79.94 181 PRO A O 1
ATOM 1297 N N . ASN A 1 182 ? 7.224 -12.129 -9.751 1.00 85.88 182 ASN A N 1
ATOM 1298 C CA . ASN A 1 182 ? 6.126 -13.014 -9.352 1.00 85.88 182 ASN A CA 1
ATOM 1299 C C . ASN A 1 182 ? 6.164 -13.361 -7.861 1.00 85.88 182 ASN A C 1
ATOM 1301 O O . ASN A 1 182 ? 5.123 -13.356 -7.202 1.00 85.88 182 ASN A O 1
ATOM 1305 N N . LEU A 1 183 ? 7.355 -13.584 -7.301 1.00 84.88 183 LEU A N 1
ATOM 1306 C CA . LEU A 1 183 ? 7.514 -13.785 -5.864 1.00 84.88 183 LEU A CA 1
ATOM 1307 C C . LEU A 1 183 ? 7.055 -12.551 -5.073 1.00 84.88 183 LEU A C 1
ATOM 1309 O O . LEU A 1 183 ? 6.325 -12.692 -4.094 1.00 84.88 183 LEU A O 1
ATOM 1313 N N . ALA A 1 184 ? 7.406 -11.343 -5.525 1.00 84.88 184 ALA A N 1
ATOM 1314 C CA . ALA A 1 184 ? 6.954 -10.108 -4.889 1.00 84.88 184 ALA A CA 1
ATOM 1315 C C . ALA A 1 184 ? 5.419 -9.972 -4.914 1.00 84.88 184 ALA A C 1
ATOM 1317 O O . ALA A 1 184 ? 4.828 -9.635 -3.888 1.00 84.88 184 ALA A O 1
ATOM 1318 N N . ARG A 1 185 ? 4.759 -10.303 -6.037 1.00 90.56 185 ARG A N 1
ATOM 1319 C CA . ARG A 1 185 ? 3.284 -10.323 -6.138 1.00 90.56 185 ARG A CA 1
ATOM 1320 C C . ARG A 1 185 ? 2.661 -11.298 -5.135 1.00 90.56 185 ARG A C 1
ATOM 1322 O O . ARG A 1 185 ? 1.711 -10.936 -4.442 1.00 90.56 185 ARG A O 1
ATOM 1329 N N . LEU A 1 186 ? 3.217 -12.506 -5.010 1.00 91.69 186 LEU A N 1
ATOM 1330 C CA . LEU A 1 186 ? 2.754 -13.504 -4.039 1.00 91.69 186 LEU A CA 1
ATOM 1331 C C . LEU A 1 186 ? 2.907 -13.014 -2.597 1.00 91.69 186 LEU A C 1
ATOM 1333 O O . LEU A 1 186 ? 1.980 -13.159 -1.801 1.00 91.69 186 LEU A O 1
ATOM 1337 N N . VAL A 1 187 ? 4.039 -12.389 -2.264 1.00 92.06 187 VAL A N 1
ATOM 1338 C CA . VAL A 1 187 ? 4.266 -11.798 -0.938 1.00 92.06 187 VAL A CA 1
ATOM 1339 C C . VAL A 1 187 ? 3.274 -10.666 -0.671 1.00 92.06 187 VAL A C 1
ATOM 1341 O O . VAL A 1 187 ? 2.670 -10.634 0.399 1.00 92.06 187 VAL A O 1
ATOM 1344 N N . MET A 1 188 ? 3.038 -9.771 -1.635 1.00 93.88 188 MET A N 1
ATOM 1345 C CA . MET A 1 188 ? 2.035 -8.704 -1.511 1.00 93.88 188 MET A CA 1
ATOM 1346 C C . MET A 1 188 ? 0.633 -9.271 -1.272 1.00 93.88 188 MET A C 1
ATOM 1348 O O . MET A 1 188 ? -0.070 -8.806 -0.375 1.00 93.88 188 MET A O 1
ATOM 1352 N N . LEU A 1 189 ? 0.241 -10.308 -2.016 1.00 95.69 189 LEU A N 1
ATOM 1353 C CA . LEU A 1 189 ? -1.063 -10.949 -1.863 1.00 95.69 189 LEU A CA 1
ATOM 1354 C C . LEU A 1 189 ? -1.197 -11.650 -0.504 1.00 95.69 189 LEU A C 1
ATOM 1356 O O . LEU A 1 189 ? -2.222 -11.510 0.166 1.00 95.69 189 LEU A O 1
ATOM 1360 N N . ALA A 1 190 ? -0.152 -12.352 -0.059 1.00 95.50 190 ALA A N 1
ATOM 1361 C CA . ALA A 1 190 ? -0.111 -12.994 1.251 1.00 95.50 190 ALA A CA 1
ATOM 1362 C C . ALA A 1 190 ? -0.214 -11.966 2.388 1.00 95.50 190 ALA A C 1
ATOM 1364 O O . ALA A 1 190 ? -0.974 -12.164 3.340 1.00 95.50 190 ALA A O 1
ATOM 1365 N N . LEU A 1 191 ? 0.494 -10.838 2.270 1.00 94.12 191 LEU A N 1
ATOM 1366 C CA . LEU A 1 191 ? 0.397 -9.729 3.213 1.00 94.12 191 LEU A CA 1
ATOM 1367 C C . LEU A 1 191 ? -1.014 -9.142 3.212 1.00 94.12 191 LEU A C 1
ATOM 1369 O O . LEU A 1 191 ? -1.623 -9.067 4.276 1.00 94.12 191 LEU A O 1
ATOM 1373 N N . ALA A 1 192 ? -1.574 -8.803 2.048 1.00 95.50 192 ALA A N 1
ATOM 1374 C CA . ALA A 1 192 ? -2.936 -8.284 1.937 1.00 95.50 192 ALA A CA 1
ATOM 1375 C C . ALA A 1 192 ? -3.957 -9.226 2.601 1.00 95.50 192 ALA A C 1
ATOM 1377 O O . ALA A 1 192 ? -4.736 -8.794 3.453 1.00 95.50 192 ALA A O 1
ATOM 1378 N N . GLY A 1 193 ? -3.896 -10.526 2.301 1.00 95.62 193 GLY A N 1
ATOM 1379 C CA . GLY A 1 193 ? -4.742 -11.543 2.927 1.00 95.62 193 GLY A CA 1
ATOM 1380 C C . GLY A 1 193 ? -4.561 -11.622 4.446 1.00 95.62 193 GLY A C 1
ATOM 1381 O O . GLY A 1 193 ? -5.546 -11.653 5.187 1.00 95.62 193 GLY A O 1
ATOM 1382 N N . GLY A 1 194 ? -3.317 -11.579 4.933 1.00 95.94 194 GLY A N 1
ATOM 1383 C CA . GLY A 1 194 ? -3.007 -11.552 6.364 1.00 95.94 194 GLY A CA 1
ATOM 1384 C C . GLY A 1 194 ? -3.594 -10.330 7.075 1.00 95.94 194 GLY A C 1
ATOM 1385 O O . GLY A 1 194 ? -4.186 -10.457 8.152 1.00 95.94 194 GLY A O 1
ATOM 1386 N N . VAL A 1 195 ? -3.505 -9.156 6.449 1.00 93.50 195 VAL A N 1
ATOM 1387 C CA . VAL A 1 195 ? -4.089 -7.912 6.963 1.00 93.50 195 VAL A CA 1
ATOM 1388 C C . VAL A 1 195 ? -5.614 -7.976 6.984 1.00 93.50 195 VAL A C 1
ATOM 1390 O O . VAL A 1 195 ? -6.207 -7.639 8.011 1.00 93.50 195 VAL A O 1
ATOM 1393 N N . LEU A 1 196 ? -6.263 -8.461 5.917 1.00 93.56 196 LEU A N 1
ATOM 1394 C CA . LEU A 1 196 ? -7.719 -8.657 5.902 1.00 93.56 196 LEU A CA 1
ATOM 1395 C C . LEU A 1 196 ? -8.165 -9.635 6.993 1.00 93.56 196 LEU A C 1
ATOM 1397 O O . LEU A 1 196 ? -9.112 -9.352 7.727 1.00 93.56 196 LEU A O 1
ATOM 1401 N N . ALA A 1 197 ? -7.479 -10.771 7.139 1.00 93.25 197 ALA A N 1
ATOM 1402 C CA . ALA A 1 197 ? -7.796 -11.760 8.165 1.00 93.25 197 ALA A CA 1
ATOM 1403 C C . ALA A 1 197 ? -7.664 -11.165 9.575 1.00 93.25 197 ALA A C 1
ATOM 1405 O O . ALA A 1 197 ? -8.520 -11.386 10.439 1.00 93.25 197 ALA A O 1
ATOM 1406 N N . PHE A 1 198 ? -6.619 -10.367 9.808 1.00 92.38 198 PHE A N 1
ATOM 1407 C CA . PHE A 1 198 ? -6.439 -9.631 11.053 1.00 92.38 198 PHE A CA 1
ATOM 1408 C C . PHE A 1 198 ? -7.568 -8.613 11.286 1.00 92.38 198 PHE A C 1
ATOM 1410 O O . PHE A 1 198 ? -8.160 -8.595 12.371 1.00 92.38 198 PHE A O 1
ATOM 1417 N N . ALA A 1 199 ? -7.917 -7.817 10.271 1.00 88.69 199 ALA A N 1
ATOM 1418 C CA . ALA A 1 199 ? -9.002 -6.840 10.326 1.00 88.69 199 ALA A CA 1
ATOM 1419 C C . ALA A 1 199 ? -10.347 -7.506 10.658 1.00 88.69 199 ALA A C 1
ATOM 1421 O O . ALA A 1 199 ? -11.038 -7.088 11.589 1.00 88.69 199 ALA A O 1
ATOM 1422 N N . ALA A 1 200 ? -10.682 -8.602 9.975 1.00 89.62 200 ALA A N 1
ATOM 1423 C CA . ALA A 1 200 ? -11.910 -9.358 10.199 1.00 89.62 200 ALA A CA 1
ATOM 1424 C C . ALA A 1 200 ? -11.987 -9.926 11.626 1.00 89.62 200 ALA A C 1
ATOM 1426 O O . ALA A 1 200 ? -13.012 -9.786 12.298 1.00 89.62 200 ALA A O 1
ATOM 1427 N N . ARG A 1 201 ? -10.894 -10.517 12.134 1.00 90.19 201 ARG A N 1
ATOM 1428 C CA . ARG A 1 201 ? -10.819 -11.020 13.520 1.00 90.19 201 ARG A CA 1
ATOM 1429 C C . ARG A 1 201 ? -10.998 -9.896 14.539 1.00 90.19 201 ARG A C 1
ATOM 1431 O O . ARG A 1 201 ? -11.727 -10.072 15.515 1.00 90.19 201 ARG A O 1
ATOM 1438 N N . ARG A 1 202 ? -10.359 -8.743 14.319 1.00 87.88 202 ARG A N 1
ATOM 1439 C CA . ARG A 1 202 ? -10.494 -7.562 15.183 1.00 87.88 202 ARG A CA 1
ATOM 1440 C C . ARG A 1 202 ? -11.934 -7.056 15.204 1.00 87.88 202 ARG A C 1
ATOM 1442 O O . ARG A 1 202 ? -12.481 -6.868 16.287 1.00 87.88 202 ARG A O 1
ATOM 1449 N N . ASN A 1 203 ? -12.553 -6.891 14.039 1.00 85.75 203 ASN A N 1
ATOM 1450 C CA . ASN A 1 203 ? -13.917 -6.378 13.930 1.00 85.75 203 ASN A CA 1
ATOM 1451 C C . ASN A 1 203 ? -14.922 -7.331 14.593 1.00 85.75 203 ASN A C 1
ATOM 1453 O O . ASN A 1 203 ? -15.746 -6.883 15.386 1.00 85.75 203 ASN A O 1
ATOM 1457 N N . ARG A 1 204 ? -14.786 -8.651 14.386 1.00 87.75 204 ARG A N 1
ATOM 1458 C CA . ARG A 1 204 ? -15.607 -9.659 15.083 1.00 87.75 204 ARG A CA 1
ATOM 1459 C C . ARG A 1 204 ? -15.475 -9.570 16.603 1.00 87.75 204 ARG A C 1
ATOM 1461 O O . ARG A 1 204 ? -16.483 -9.612 17.296 1.00 87.75 204 ARG A O 1
ATOM 1468 N N . ARG A 1 205 ? -14.255 -9.406 17.129 1.00 88.25 205 ARG A N 1
ATOM 1469 C CA . ARG A 1 205 ? -14.023 -9.244 18.577 1.00 88.25 205 ARG A CA 1
ATOM 1470 C C . ARG A 1 205 ? -14.663 -7.972 19.133 1.00 88.25 205 ARG A C 1
ATOM 1472 O O . ARG A 1 205 ? -15.162 -8.004 20.250 1.00 88.25 205 ARG A O 1
ATOM 1479 N N . ILE A 1 206 ? -14.640 -6.868 18.383 1.00 86.31 206 ILE A N 1
ATOM 1480 C CA . ILE A 1 206 ? -15.275 -5.607 18.796 1.00 86.31 206 ILE A CA 1
ATOM 1481 C C . ILE A 1 206 ? -16.794 -5.783 18.877 1.00 86.31 206 ILE A C 1
ATOM 1483 O O . ILE A 1 206 ? -17.384 -5.444 19.897 1.00 86.31 206 ILE A O 1
ATOM 1487 N N . VAL A 1 207 ? -17.407 -6.369 17.845 1.00 88.06 207 VAL A N 1
ATOM 1488 C CA . VAL A 1 207 ? -18.856 -6.617 17.816 1.00 88.06 207 VAL A CA 1
ATOM 1489 C C . VAL A 1 207 ? -19.271 -7.587 18.920 1.00 88.06 207 VAL A C 1
ATOM 1491 O O . VAL A 1 207 ? -20.202 -7.288 19.657 1.00 88.06 207 VAL A O 1
ATOM 1494 N N . ALA A 1 208 ? -18.552 -8.700 19.096 1.00 91.06 208 ALA A N 1
ATOM 1495 C CA . ALA A 1 208 ? -18.843 -9.667 20.155 1.00 91.06 208 ALA A CA 1
ATOM 1496 C C . ALA A 1 208 ? -18.815 -9.014 21.547 1.00 91.06 208 ALA A C 1
ATOM 1498 O O . ALA A 1 208 ? -19.750 -9.175 22.322 1.00 91.06 208 ALA A O 1
ATOM 1499 N N . ARG A 1 209 ? -17.794 -8.192 21.830 1.00 88.50 209 ARG A N 1
ATOM 1500 C CA . ARG A 1 209 ? -17.705 -7.444 23.094 1.00 88.50 209 ARG A CA 1
ATOM 1501 C C . ARG A 1 209 ? -18.850 -6.451 23.269 1.00 88.50 209 ARG A C 1
ATOM 1503 O O . ARG A 1 209 ? -19.378 -6.346 24.367 1.00 88.50 209 ARG A O 1
ATOM 1510 N N . ALA A 1 210 ? -19.235 -5.739 22.211 1.00 86.81 210 ALA A N 1
ATOM 1511 C CA . ALA A 1 210 ? -20.347 -4.793 22.268 1.00 86.81 210 ALA A CA 1
ATOM 1512 C C . ALA A 1 210 ? -21.683 -5.498 22.561 1.00 86.81 210 ALA A C 1
ATOM 1514 O O . ALA A 1 210 ? -22.471 -5.006 23.365 1.00 86.81 210 ALA A O 1
ATOM 1515 N N . VAL A 1 211 ? -21.911 -6.671 21.959 1.00 90.88 211 VAL A N 1
ATOM 1516 C CA . VAL A 1 211 ? -23.094 -7.504 22.220 1.00 90.88 211 VAL A CA 1
ATOM 1517 C C . VAL A 1 211 ? -23.088 -8.033 23.656 1.00 90.88 211 VAL A C 1
ATOM 1519 O O . VAL A 1 211 ? -24.103 -7.932 24.342 1.00 90.88 211 VAL A O 1
ATOM 1522 N N . ASP A 1 212 ? -21.950 -8.539 24.141 1.00 91.50 212 ASP A N 1
ATOM 1523 C CA . ASP A 1 212 ? -21.817 -9.035 25.516 1.00 91.50 212 ASP A CA 1
ATOM 1524 C C . ASP A 1 212 ? -22.057 -7.937 26.560 1.00 91.50 212 ASP A C 1
ATOM 1526 O O . ASP A 1 212 ? -22.681 -8.189 27.595 1.00 91.50 212 ASP A O 1
ATOM 1530 N N . GLU A 1 213 ? -21.558 -6.727 26.303 1.00 87.56 213 GLU A N 1
ATOM 1531 C CA . GLU A 1 213 ? -21.731 -5.573 27.185 1.00 87.56 213 GLU A CA 1
ATOM 1532 C C . GLU A 1 213 ? -23.189 -5.102 27.197 1.00 87.56 213 GLU A C 1
ATOM 1534 O O . GLU A 1 213 ? -23.778 -4.943 28.266 1.00 87.56 213 GLU A O 1
ATOM 1539 N N . ALA A 1 214 ? -23.821 -4.992 26.024 1.00 85.44 214 ALA A N 1
ATOM 1540 C CA . ALA A 1 214 ? -25.242 -4.667 25.914 1.00 85.44 214 ALA A CA 1
ATOM 1541 C C . ALA A 1 214 ? -26.125 -5.712 26.623 1.00 85.44 214 ALA A C 1
ATOM 1543 O O . ALA A 1 214 ? -27.063 -5.360 27.342 1.00 85.44 214 ALA A O 1
ATOM 1544 N N . ALA A 1 215 ? -25.789 -7.001 26.497 1.00 86.81 215 ALA A N 1
ATOM 1545 C CA . ALA A 1 215 ? -26.492 -8.080 27.184 1.00 86.81 215 ALA A CA 1
ATOM 1546 C C . ALA A 1 215 ? -26.304 -8.029 28.713 1.00 86.81 215 ALA A C 1
ATOM 1548 O O . ALA A 1 215 ? -27.237 -8.326 29.461 1.00 86.81 215 ALA A O 1
ATOM 1549 N N . ARG A 1 216 ? -25.114 -7.661 29.210 1.00 83.94 216 ARG A N 1
ATOM 1550 C CA . ARG A 1 216 ? -24.867 -7.449 30.650 1.00 83.94 216 ARG A CA 1
ATOM 1551 C C . ARG A 1 216 ? -25.630 -6.242 31.189 1.00 83.94 216 ARG A C 1
ATOM 1553 O O . ARG A 1 216 ? -26.301 -6.391 32.208 1.00 83.94 216 ARG A O 1
ATOM 1560 N N . ALA A 1 217 ? -25.588 -5.108 30.495 1.00 81.25 217 ALA A N 1
ATOM 1561 C CA . ALA A 1 217 ? -26.315 -3.900 30.877 1.00 81.25 217 ALA A CA 1
ATOM 1562 C C . ALA A 1 217 ? -27.833 -4.148 30.954 1.00 81.25 217 ALA A C 1
ATOM 1564 O O . ALA A 1 217 ? -28.469 -3.781 31.940 1.00 81.25 217 ALA A O 1
ATOM 1565 N N . GLY A 1 218 ? -28.401 -4.866 29.977 1.00 82.69 218 GLY A N 1
ATOM 1566 C CA . GLY A 1 218 ? -29.820 -5.238 29.982 1.00 82.69 218 GLY A CA 1
ATOM 1567 C C . GLY A 1 218 ? -30.213 -6.180 31.128 1.00 82.69 218 GLY A C 1
ATOM 1568 O O . GLY A 1 218 ? -31.311 -6.069 31.670 1.00 82.69 218 GLY A O 1
ATOM 1569 N N . ARG A 1 219 ? -29.315 -7.084 31.547 1.00 76.88 219 ARG A N 1
ATOM 1570 C CA . ARG A 1 219 ? -29.540 -7.942 32.724 1.00 76.88 219 ARG A CA 1
ATOM 1571 C C . ARG A 1 219 ? -29.481 -7.147 34.027 1.00 76.88 219 ARG A C 1
ATOM 1573 O O . ARG A 1 219 ? -30.363 -7.316 34.858 1.00 76.88 219 ARG A O 1
ATOM 1580 N N . LEU A 1 220 ? -28.496 -6.263 34.190 1.00 73.69 220 LEU A N 1
ATOM 1581 C CA . LEU A 1 220 ? -28.352 -5.412 35.380 1.00 73.69 220 LEU A CA 1
ATOM 1582 C C . LEU A 1 220 ? -29.531 -4.447 35.550 1.00 73.69 220 LEU A C 1
ATOM 1584 O O . LEU A 1 220 ? -30.033 -4.300 36.660 1.00 73.69 220 LEU A O 1
ATOM 1588 N N . GLY A 1 221 ? -30.044 -3.878 34.456 1.00 68.44 221 GLY A N 1
ATOM 1589 C CA . GLY A 1 221 ? -31.247 -3.038 34.484 1.00 68.44 221 GLY A CA 1
ATOM 1590 C C . GLY A 1 221 ? -32.502 -3.761 34.989 1.00 68.44 221 GLY A C 1
ATOM 1591 O O . GLY A 1 221 ? -33.447 -3.114 35.423 1.00 68.44 221 GLY A O 1
ATOM 1592 N N . ARG A 1 222 ? -32.508 -5.101 34.983 1.00 64.94 222 ARG A N 1
ATOM 1593 C CA . ARG A 1 222 ? -33.602 -5.923 35.516 1.00 64.94 222 ARG A CA 1
ATOM 1594 C C . ARG A 1 222 ? -33.480 -6.203 37.018 1.00 64.94 222 ARG A C 1
ATOM 1596 O O . ARG A 1 222 ? -34.465 -6.603 37.626 1.00 64.94 222 ARG A O 1
ATOM 1603 N N . PHE A 1 223 ? -32.289 -6.013 37.591 1.00 65.69 223 PHE A N 1
ATOM 1604 C CA . PHE A 1 223 ? -31.982 -6.296 38.998 1.00 65.69 223 PHE A CA 1
ATOM 1605 C C . PHE A 1 223 ? -31.670 -5.045 39.828 1.00 65.69 223 PHE A C 1
ATOM 1607 O O . PHE A 1 223 ? -31.616 -5.154 41.049 1.00 65.69 223 PHE A O 1
ATOM 1614 N N . LEU A 1 224 ? -31.486 -3.869 39.214 1.00 58.53 224 LEU A N 1
ATOM 1615 C CA . LEU A 1 224 ? -31.438 -2.602 39.947 1.00 58.53 224 LEU A CA 1
ATOM 1616 C C . LEU A 1 224 ? -32.864 -2.059 40.163 1.00 58.53 224 LEU A C 1
ATOM 1618 O O . LEU A 1 224 ? -33.528 -1.710 39.185 1.00 58.53 224 LEU A O 1
ATOM 1622 N N . PRO A 1 225 ? -33.339 -1.932 41.418 1.00 63.16 225 PRO A N 1
ATOM 1623 C CA . PRO A 1 225 ? -34.565 -1.204 41.726 1.00 63.16 225 PRO A CA 1
ATOM 1624 C C . PRO A 1 225 ? -34.441 0.248 41.250 1.00 63.16 225 PRO A C 1
ATOM 1626 O O . PRO A 1 225 ? -33.386 0.865 41.415 1.00 63.16 225 PRO A O 1
ATOM 1629 N N . ALA A 1 226 ? -35.529 0.818 40.721 1.00 60.34 226 ALA A N 1
ATOM 1630 C CA . ALA A 1 226 ? -35.575 2.189 40.193 1.00 60.34 226 ALA A CA 1
ATOM 1631 C C . ALA A 1 226 ? -35.051 3.265 41.174 1.00 60.34 226 ALA A C 1
ATOM 1633 O O . ALA A 1 226 ? -34.634 4.340 40.754 1.00 60.34 226 ALA A O 1
ATOM 1634 N N . GLN A 1 227 ? -35.024 2.957 42.472 1.00 54.38 227 GLN A N 1
ATOM 1635 C CA . GLN A 1 227 ? -34.554 3.833 43.546 1.00 54.38 227 GLN A CA 1
ATOM 1636 C C . GLN A 1 227 ? -33.022 4.006 43.579 1.00 54.38 227 GLN A C 1
ATOM 1638 O O . GLN A 1 227 ? -32.558 5.109 43.835 1.00 54.38 227 GLN A O 1
ATOM 1643 N N . ILE A 1 228 ? -32.224 2.982 43.241 1.00 58.38 228 ILE A N 1
ATOM 1644 C CA . ILE A 1 228 ? -30.745 3.094 43.226 1.00 58.38 228 ILE A CA 1
ATOM 1645 C C . ILE A 1 228 ? -30.259 3.794 41.944 1.00 58.38 228 ILE A C 1
ATOM 1647 O O . ILE A 1 228 ? -29.251 4.498 41.947 1.00 58.38 228 ILE A O 1
ATOM 1651 N N . ALA A 1 229 ? -31.009 3.658 40.845 1.00 58.25 229 ALA A N 1
ATOM 1652 C CA . ALA A 1 229 ? -30.720 4.341 39.583 1.00 58.25 229 ALA A CA 1
ATOM 1653 C C . ALA A 1 229 ? -30.858 5.874 39.686 1.00 58.25 229 ALA A C 1
ATOM 1655 O O . ALA A 1 229 ? -30.127 6.597 39.012 1.00 58.25 229 ALA A O 1
ATOM 1656 N N . ALA A 1 230 ? -31.763 6.367 40.539 1.00 57.09 230 ALA A N 1
ATOM 1657 C CA . ALA A 1 230 ? -31.920 7.796 40.807 1.00 57.09 230 ALA A CA 1
ATOM 1658 C C . ALA A 1 230 ? -30.806 8.345 41.717 1.00 57.09 230 ALA A C 1
ATOM 1660 O O . ALA A 1 230 ? -30.310 9.446 41.483 1.00 57.09 230 ALA A O 1
ATOM 1661 N N . ASP A 1 231 ? -30.366 7.559 42.702 1.00 55.75 231 ASP A N 1
ATOM 1662 C CA . ASP A 1 231 ? -29.420 8.006 43.730 1.00 55.75 231 ASP A CA 1
ATOM 1663 C C . ASP A 1 231 ? -27.974 8.092 43.204 1.00 55.75 231 ASP A C 1
ATOM 1665 O O . ASP A 1 231 ? -27.253 9.053 43.476 1.00 55.75 231 ASP A O 1
ATOM 1669 N N . VAL A 1 232 ? -27.567 7.161 42.329 1.00 59.31 232 VAL A N 1
ATOM 1670 C CA . VAL A 1 232 ? -26.266 7.218 41.622 1.00 59.31 232 VAL A CA 1
ATOM 1671 C C . VAL A 1 232 ? -26.216 8.372 40.605 1.00 59.31 232 VAL A C 1
ATOM 1673 O O . VAL A 1 232 ? -25.141 8.882 40.295 1.00 59.31 232 VAL A O 1
ATOM 1676 N N . GLY A 1 233 ? -27.373 8.827 40.112 1.00 54.12 233 GLY A N 1
ATOM 1677 C CA . GLY A 1 233 ? -27.479 10.024 39.275 1.00 54.12 233 GLY A CA 1
ATOM 1678 C C . GLY A 1 233 ? -27.318 11.339 40.048 1.00 54.12 233 GLY A C 1
ATOM 1679 O O . GLY A 1 233 ? -26.953 12.343 39.443 1.00 54.12 233 GLY A O 1
ATOM 1680 N N . GLN A 1 234 ? -27.560 11.339 41.365 1.00 52.38 234 GLN A N 1
ATOM 1681 C CA . GLN A 1 234 ? -27.506 12.536 42.217 1.00 52.38 234 GLN A CA 1
ATOM 1682 C C . GLN A 1 234 ? -26.214 12.650 43.040 1.00 52.38 234 GLN A C 1
ATOM 1684 O O . GLN A 1 234 ? -25.781 13.759 43.333 1.00 52.38 234 GLN A O 1
ATOM 1689 N N . SER A 1 235 ? -25.559 11.535 43.369 1.00 49.00 235 SER A N 1
ATOM 1690 C CA . SER A 1 235 ? -24.336 11.513 44.195 1.00 49.00 235 SER A CA 1
ATOM 1691 C C . SER A 1 235 ? -23.018 11.565 43.398 1.00 49.00 235 SER A C 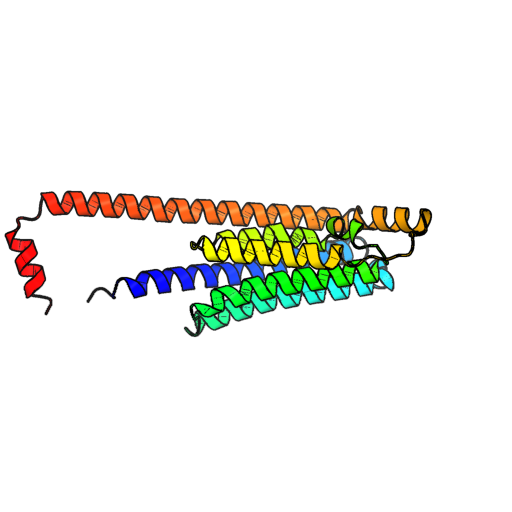1
ATOM 1693 O O . SER A 1 235 ? -21.938 11.539 43.984 1.00 49.00 235 SER A O 1
ATOM 1695 N N . GLY A 1 236 ? -23.092 11.670 42.065 1.00 44.53 236 GLY A N 1
ATOM 1696 C CA . GLY A 1 236 ? -21.946 11.874 41.165 1.00 44.53 236 GLY A CA 1
ATOM 1697 C C . GLY A 1 236 ? -21.774 13.304 40.630 1.00 44.53 236 GLY A C 1
ATOM 1698 O O . GLY A 1 236 ? -21.060 13.468 39.637 1.00 44.53 236 GLY A O 1
ATOM 1699 N N . GLY A 1 237 ? -22.462 14.288 41.226 1.00 39.84 237 GLY A N 1
ATOM 1700 C CA . GLY A 1 237 ? -22.347 15.722 40.920 1.00 39.84 237 GLY A CA 1
ATOM 1701 C C . GLY A 1 237 ? -21.160 16.390 41.600 1.00 39.84 237 GLY A C 1
ATOM 1702 O O . GLY A 1 237 ? -20.888 16.044 42.770 1.00 39.84 237 GLY A O 1
#

Foldseek 3Di:
DPPPPVVVVVVLQLVLLLVLLVLLQVLLVVLLCLQVVCCVPPPVPQCPDPLVVQLVVLSNVLSVQSNVLSVVSNVCSVVVNDDPVCLLVSLLSLLQSLLVNLLSVCVSLVHALCCSCLALSLLLLLVQLLSQLSRPDPVSSVSSVVSNCCSSVVRSVRGDPDDDDPVSVVVSSVVSVDPSSVSSSVSSVVSSVVSNVVSVVVVVVVVVVVVVVVVVVVVVVVVDDPVVVVVVVVVVD

Organism: NCBI:txid171437

Radius of gyration: 23.83 Å; chains: 1; bounding box: 62×31×76 Å

Secondary structure (DSSP, 8-state):
-PPPHHHHHHHHHHHHHHHHHHHHHHHHHHHHHHHHHHHHHH-GGGGGSHHHHHHHHHHHHHHHHHHHHHHHHHHHHHTT---TTHHHHHHHHHHHHHHHHHHHHHHHHT--GGGGGGSGGGGHHHHHHHHHTTSS-HHHHHHHHHHHHHHHHHHHT----SPPPHHHHHHHHHHHTSHHHHHHHHHHHHHHHHHHHHHHHHHHHHHHHHHHHHHHHHHHTTTS-HHHHHHHHHTT-

pLDDT: mean 80.48, std 11.92, range [39.84, 95.94]